Protein AF-A0A1C2E4K7-F1 (afdb_monomer_lite)

Organism: NCBI:txid158627

Structure (mmCIF, N/CA/C/O backbone):
data_AF-A0A1C2E4K7-F1
#
_entry.id   AF-A0A1C2E4K7-F1
#
loop_
_atom_site.group_PDB
_atom_site.id
_atom_site.type_symbol
_atom_site.label_atom_id
_atom_site.label_alt_id
_atom_site.label_comp_id
_atom_site.label_asym_id
_atom_site.label_entity_id
_atom_site.label_seq_id
_atom_site.pdbx_PDB_ins_code
_atom_site.Cartn_x
_atom_site.Cartn_y
_atom_site.Cartn_z
_atom_site.occupancy
_atom_site.B_iso_or_equiv
_atom_site.auth_seq_id
_atom_site.auth_comp_id
_atom_site.auth_asym_id
_atom_site.auth_atom_id
_atom_site.pdbx_PDB_model_num
ATOM 1 N N . MET A 1 1 ? -22.243 -11.145 11.696 1.00 37.59 1 MET A N 1
ATOM 2 C CA . MET A 1 1 ? -21.732 -10.436 10.505 1.00 37.59 1 MET A CA 1
ATOM 3 C C . MET A 1 1 ? -21.270 -11.475 9.506 1.00 37.59 1 MET A C 1
ATOM 5 O O . MET A 1 1 ? -20.383 -12.255 9.826 1.00 37.59 1 MET A O 1
ATOM 9 N N . THR A 1 2 ? -21.900 -11.537 8.340 1.00 35.12 2 THR A N 1
ATOM 10 C CA . THR A 1 2 ? -21.405 -12.309 7.198 1.00 35.12 2 THR A CA 1
ATOM 11 C C . THR A 1 2 ? -20.160 -11.605 6.670 1.00 35.12 2 THR A C 1
ATOM 13 O O . THR A 1 2 ? -20.270 -10.536 6.077 1.00 35.12 2 THR A O 1
ATOM 16 N N . LYS A 1 3 ? -18.973 -12.157 6.956 1.00 56.09 3 LYS A N 1
ATOM 17 C CA . LYS A 1 3 ? -17.719 -11.737 6.321 1.00 56.09 3 LYS A CA 1
ATOM 18 C C . LYS A 1 3 ? -17.825 -12.114 4.847 1.00 56.09 3 LYS A C 1
ATOM 20 O O . LYS A 1 3 ? -17.599 -13.270 4.499 1.00 56.09 3 LYS A O 1
ATOM 25 N N . LEU A 1 4 ? -18.270 -11.179 4.014 1.00 61.19 4 LEU A N 1
ATOM 26 C CA . LEU A 1 4 ? -18.168 -11.361 2.574 1.00 61.19 4 LEU A CA 1
ATOM 27 C C . LEU A 1 4 ? -16.675 -11.482 2.233 1.00 61.19 4 LEU A C 1
ATOM 29 O O . LEU A 1 4 ? -15.874 -10.731 2.798 1.00 61.19 4 LEU A O 1
ATOM 33 N N . PRO A 1 5 ? -16.283 -12.455 1.398 1.00 72.62 5 PRO A N 1
ATOM 34 C CA . PRO A 1 5 ? -14.905 -12.553 0.949 1.00 72.62 5 PRO A CA 1
ATOM 35 C C . PRO A 1 5 ? -14.548 -11.280 0.179 1.00 72.62 5 PRO A C 1
ATOM 37 O O . PRO A 1 5 ? -15.317 -10.838 -0.672 1.00 72.62 5 PRO A O 1
ATOM 40 N N . MET A 1 6 ? -13.400 -10.690 0.506 1.00 73.81 6 MET A N 1
ATOM 41 C CA . MET A 1 6 ? -12.860 -9.544 -0.222 1.00 73.81 6 MET A CA 1
ATOM 42 C C . MET A 1 6 ? -12.575 -9.968 -1.664 1.00 73.81 6 MET A C 1
ATOM 44 O O . MET A 1 6 ? -11.932 -10.998 -1.884 1.00 73.81 6 MET A O 1
ATOM 48 N N . THR A 1 7 ? -13.080 -9.208 -2.632 1.00 83.00 7 THR A N 1
ATOM 49 C CA . THR A 1 7 ? -12.826 -9.477 -4.050 1.00 83.00 7 THR A CA 1
ATOM 50 C C . THR A 1 7 ? -11.453 -8.943 -4.472 1.00 83.00 7 THR A C 1
ATOM 52 O O . THR A 1 7 ? -10.831 -8.158 -3.754 1.00 83.00 7 THR A O 1
ATOM 55 N N . GLU A 1 8 ? -10.963 -9.362 -5.643 1.00 81.75 8 GLU A N 1
ATOM 56 C CA . GLU A 1 8 ? -9.742 -8.798 -6.248 1.00 81.75 8 GLU A CA 1
ATOM 57 C C . GLU A 1 8 ? -9.870 -7.277 -6.428 1.00 81.75 8 GLU A C 1
ATOM 59 O O . GLU A 1 8 ? -8.958 -6.537 -6.075 1.00 81.75 8 GLU A O 1
ATOM 64 N N . GLU A 1 9 ? -11.030 -6.801 -6.889 1.00 83.12 9 GLU A N 1
ATOM 65 C CA . GLU A 1 9 ? -11.285 -5.374 -7.110 1.00 83.12 9 GLU A CA 1
ATOM 66 C C . GLU A 1 9 ? -11.268 -4.568 -5.806 1.00 83.12 9 GLU A C 1
ATOM 68 O O . GLU A 1 9 ? -10.698 -3.476 -5.761 1.00 83.12 9 GLU A O 1
ATOM 73 N N . ASP A 1 10 ? -11.821 -5.127 -4.724 1.00 82.38 10 ASP A N 1
ATOM 74 C CA . ASP A 1 10 ? -11.757 -4.494 -3.404 1.00 82.38 10 ASP A CA 1
ATOM 75 C C . ASP A 1 10 ? -10.297 -4.316 -2.967 1.00 82.38 10 ASP A C 1
ATOM 77 O O . ASP A 1 10 ? -9.908 -3.234 -2.531 1.00 82.38 10 ASP A O 1
ATOM 81 N N . LEU A 1 11 ? -9.463 -5.347 -3.138 1.00 84.50 11 LEU A N 1
ATOM 82 C CA . LEU A 1 11 ? -8.045 -5.297 -2.779 1.00 84.50 11 LEU A CA 1
ATOM 83 C C . LEU A 1 11 ? -7.265 -4.279 -3.625 1.00 84.50 11 LEU A C 1
ATOM 85 O O . LEU A 1 11 ? -6.475 -3.504 -3.084 1.00 84.50 11 LEU A O 1
ATOM 89 N N . LEU A 1 12 ? -7.503 -4.241 -4.939 1.00 86.69 12 LEU A N 1
ATOM 90 C CA . LEU A 1 12 ? -6.852 -3.279 -5.831 1.00 86.69 12 LEU A CA 1
ATOM 91 C C . LEU A 1 12 ? -7.250 -1.834 -5.496 1.00 86.69 12 LEU A C 1
ATOM 93 O O . LEU A 1 12 ? -6.393 -0.948 -5.511 1.00 86.69 12 LEU A O 1
ATOM 97 N N . SER A 1 13 ? -8.513 -1.596 -5.123 1.00 86.12 13 SER A N 1
ATOM 98 C CA . SER A 1 13 ? -8.972 -0.282 -4.656 1.00 86.12 13 SER A CA 1
ATOM 99 C C . SER A 1 13 ? -8.305 0.137 -3.338 1.00 86.12 13 SER A C 1
ATOM 101 O O . SER A 1 13 ? -7.960 1.305 -3.166 1.00 86.12 13 SER A O 1
ATOM 103 N N . GLN A 1 14 ? -8.055 -0.801 -2.419 1.00 84.75 14 GLN A N 1
ATOM 104 C CA . GLN A 1 14 ? -7.312 -0.508 -1.186 1.00 84.75 14 GLN A CA 1
ATOM 105 C C . GLN A 1 14 ? -5.844 -0.153 -1.462 1.00 84.75 14 GLN A C 1
ATOM 107 O O . GLN A 1 14 ? -5.292 0.743 -0.820 1.00 84.75 14 GLN A O 1
ATOM 112 N N . CYS A 1 15 ? -5.207 -0.805 -2.438 1.00 85.25 15 CYS A N 1
ATOM 113 C CA . CYS A 1 15 ? -3.832 -0.473 -2.814 1.00 85.25 15 CYS A CA 1
ATOM 114 C C . CYS A 1 15 ? -3.739 0.903 -3.487 1.00 85.25 15 CYS A C 1
ATOM 116 O O . CYS A 1 15 ? -2.791 1.639 -3.226 1.00 85.25 15 CYS A O 1
ATOM 118 N N . GLU A 1 16 ? -4.738 1.295 -4.284 1.00 84.75 16 GLU A N 1
ATOM 119 C CA . GLU A 1 16 ? -4.834 2.651 -4.847 1.00 84.75 16 GLU A CA 1
ATOM 120 C C . GLU A 1 16 ? -4.877 3.727 -3.749 1.00 84.75 16 GLU A C 1
ATOM 122 O O . GLU A 1 16 ? -4.260 4.780 -3.878 1.00 84.75 16 GLU A O 1
ATOM 127 N N . GLN A 1 17 ? -5.554 3.438 -2.635 1.00 82.88 17 GLN A N 1
ATOM 128 C CA . GLN A 1 17 ? -5.633 4.324 -1.467 1.00 82.88 17 GLN A CA 1
ATOM 129 C C . GLN A 1 17 ? -4.348 4.324 -0.616 1.00 82.88 17 GLN A C 1
ATOM 131 O O . GLN A 1 17 ? -4.280 5.000 0.409 1.00 82.88 17 GLN A O 1
ATOM 136 N N . GLY A 1 18 ? -3.316 3.581 -1.029 1.00 80.00 18 GLY A N 1
ATOM 137 C CA . GLY A 1 18 ? -2.031 3.498 -0.338 1.00 80.00 18 GLY A CA 1
ATOM 138 C C . GLY A 1 18 ? -2.021 2.550 0.862 1.00 80.00 18 GLY A C 1
ATOM 139 O O . GLY A 1 18 ? -1.058 2.554 1.627 1.00 80.00 18 GLY A O 1
ATOM 140 N N . HIS A 1 19 ? -3.059 1.727 1.044 1.00 79.94 19 HIS A N 1
ATOM 141 C CA . HIS A 1 19 ? -3.131 0.774 2.158 1.00 79.94 19 HIS A CA 1
ATOM 142 C C . HIS A 1 19 ? -2.389 -0.541 1.894 1.00 79.94 19 HIS A C 1
ATOM 144 O O . HIS A 1 19 ? -2.131 -1.300 2.826 1.00 79.94 19 HIS A O 1
ATOM 150 N N . CYS A 1 20 ? -2.022 -0.815 0.645 1.00 84.56 20 CYS A N 1
ATOM 151 C CA . CYS A 1 20 ? -1.190 -1.953 0.279 1.00 84.56 20 CYS A CA 1
ATOM 152 C C . CYS A 1 20 ? -0.332 -1.648 -0.947 1.00 84.56 20 CYS A C 1
ATOM 154 O O . CYS A 1 20 ? -0.589 -0.705 -1.691 1.00 84.56 20 CYS A O 1
ATOM 156 N N . THR A 1 21 ? 0.707 -2.460 -1.149 1.00 88.25 21 THR A N 1
ATOM 157 C CA . THR A 1 21 ? 1.541 -2.419 -2.351 1.00 88.25 21 THR A CA 1
ATOM 158 C C . THR A 1 21 ? 1.375 -3.711 -3.142 1.00 88.25 21 THR A C 1
ATOM 160 O O . THR A 1 21 ? 1.510 -4.805 -2.589 1.00 88.25 21 THR A O 1
ATOM 163 N N . ALA A 1 22 ? 1.128 -3.581 -4.446 1.00 91.25 22 ALA A N 1
ATOM 164 C CA . ALA A 1 22 ? 1.104 -4.710 -5.365 1.00 91.25 22 ALA A CA 1
ATOM 165 C C . ALA A 1 22 ? 2.494 -4.974 -5.956 1.00 91.25 22 ALA A C 1
ATOM 167 O O . ALA A 1 22 ? 3.266 -4.057 -6.256 1.00 91.25 22 ALA A O 1
ATOM 168 N N . TYR A 1 23 ? 2.785 -6.250 -6.150 1.00 91.62 23 TYR A N 1
ATOM 169 C CA . TYR A 1 23 ? 3.994 -6.749 -6.778 1.00 91.62 23 TYR A CA 1
ATOM 170 C C . TYR A 1 23 ? 3.618 -7.670 -7.931 1.00 91.62 23 TYR A C 1
ATOM 172 O O . TYR A 1 23 ? 2.561 -8.295 -7.911 1.00 91.62 23 TYR A O 1
ATOM 180 N N . SER A 1 24 ? 4.490 -7.783 -8.922 1.00 90.38 24 SER A N 1
ATOM 181 C CA . SER A 1 24 ? 4.332 -8.747 -10.006 1.00 90.38 24 SER A CA 1
ATOM 182 C C . SER A 1 24 ? 5.654 -9.441 -10.288 1.00 90.38 24 SER A C 1
ATOM 184 O O . SER A 1 24 ? 6.726 -8.833 -10.199 1.00 90.38 24 SER A O 1
ATOM 186 N N . ARG A 1 25 ? 5.578 -10.733 -10.608 1.00 88.25 25 ARG A N 1
ATOM 187 C CA . ARG A 1 25 ? 6.693 -11.462 -11.204 1.00 88.25 25 ARG A CA 1
ATOM 188 C C . ARG A 1 25 ? 6.485 -11.463 -12.711 1.00 88.25 25 ARG A C 1
ATOM 190 O O . ARG A 1 25 ? 5.613 -12.159 -13.221 1.00 88.25 25 ARG A O 1
ATOM 197 N N . LEU A 1 26 ? 7.293 -10.668 -13.393 1.00 86.12 26 LEU A N 1
ATOM 198 C CA . LEU A 1 26 ? 7.296 -10.581 -14.845 1.00 86.12 26 LEU A CA 1
ATOM 199 C C . LEU A 1 26 ? 8.287 -11.600 -15.423 1.00 86.12 26 LEU A C 1
ATOM 201 O O . LEU A 1 26 ? 9.225 -12.005 -14.736 1.00 86.12 26 LEU A O 1
ATOM 205 N N . ILE A 1 27 ? 8.036 -12.047 -16.655 1.00 83.50 27 ILE A N 1
ATOM 206 C CA . ILE A 1 27 ? 8.883 -12.999 -17.383 1.00 83.50 27 ILE A CA 1
ATOM 207 C C . ILE A 1 27 ? 9.060 -12.483 -18.817 1.00 83.50 27 ILE A C 1
ATOM 209 O O . ILE A 1 27 ? 8.075 -12.321 -19.533 1.00 83.50 27 ILE A O 1
ATOM 213 N N . GLY A 1 28 ? 10.302 -12.255 -19.233 1.00 84.56 28 GLY A N 1
ATOM 214 C CA . GLY A 1 28 ? 10.702 -11.690 -20.522 1.00 84.56 28 GLY A CA 1
ATOM 215 C C . GLY A 1 28 ? 10.234 -10.253 -20.790 1.00 84.56 28 GLY A C 1
ATOM 216 O O . GLY A 1 28 ? 10.082 -9.884 -21.952 1.00 84.56 28 GLY A O 1
ATOM 217 N N . ALA A 1 29 ? 9.940 -9.461 -19.761 1.00 90.25 29 ALA A N 1
ATOM 218 C CA . ALA A 1 29 ? 9.487 -8.077 -19.870 1.00 90.25 29 ALA A CA 1
ATOM 219 C C . ALA A 1 29 ? 10.645 -7.066 -20.006 1.00 90.25 29 ALA A C 1
ATOM 221 O O . ALA A 1 29 ? 11.270 -6.648 -19.033 1.00 90.25 29 ALA A O 1
ATOM 222 N N . GLN A 1 30 ? 10.838 -6.557 -21.218 1.00 93.31 30 GLN A N 1
ATOM 223 C CA . GLN A 1 30 ? 11.758 -5.453 -21.478 1.00 93.31 30 GLN A CA 1
ATOM 224 C C . GLN A 1 30 ? 11.088 -4.087 -21.279 1.00 93.31 30 GLN A C 1
ATOM 226 O O . GLN A 1 30 ? 9.879 -3.918 -21.482 1.00 93.31 30 GLN A O 1
ATOM 231 N N . GLY A 1 31 ? 11.887 -3.085 -20.925 1.00 93.69 31 GLY A N 1
ATOM 232 C CA . GLY A 1 31 ? 11.419 -1.717 -20.800 1.00 93.69 31 GLY A CA 1
ATOM 233 C C . GLY A 1 31 ? 12.525 -0.670 -20.808 1.00 93.69 31 GLY A C 1
ATOM 234 O O . GLY A 1 31 ? 13.656 -0.926 -21.225 1.00 93.69 31 GLY A O 1
ATOM 235 N N . LEU A 1 32 ? 12.163 0.532 -20.361 1.00 94.56 32 LEU A N 1
ATOM 236 C CA . LEU A 1 32 ? 13.052 1.692 -20.286 1.00 94.56 32 LEU A CA 1
ATOM 237 C C . LEU A 1 32 ? 13.061 2.275 -18.874 1.00 94.56 32 LEU A C 1
ATOM 239 O O . LEU A 1 32 ? 12.002 2.407 -18.256 1.00 94.56 32 LEU A O 1
ATOM 243 N N . THR A 1 33 ? 14.230 2.651 -18.362 1.00 92.44 33 THR A N 1
ATOM 244 C CA . THR A 1 33 ? 14.336 3.325 -17.059 1.00 92.44 33 THR A CA 1
ATOM 245 C C . THR A 1 33 ? 13.744 4.736 -17.094 1.00 92.44 33 THR A C 1
ATOM 247 O O . THR A 1 33 ? 13.632 5.371 -18.142 1.00 92.44 33 THR A O 1
ATOM 250 N N . GLN A 1 34 ? 13.341 5.248 -15.930 1.00 87.94 34 GLN A N 1
ATOM 251 C CA . GLN A 1 34 ? 13.063 6.675 -15.785 1.00 87.94 34 GLN A CA 1
ATOM 252 C C . GLN A 1 34 ? 14.370 7.468 -15.783 1.00 87.94 34 GLN A C 1
ATOM 254 O O . GLN A 1 34 ? 15.335 7.079 -15.126 1.00 87.94 34 GLN A O 1
ATOM 259 N N . VAL A 1 35 ? 14.373 8.606 -16.476 1.00 84.44 35 VAL A N 1
ATOM 260 C CA . VAL A 1 35 ? 15.482 9.565 -16.423 1.00 84.44 35 VAL A CA 1
ATOM 261 C C . VAL A 1 35 ? 15.592 10.158 -15.018 1.00 84.44 35 VAL A C 1
ATOM 263 O O . VAL A 1 35 ? 14.581 10.529 -14.419 1.00 84.44 35 VAL A O 1
ATOM 266 N N . SER A 1 36 ? 16.813 10.260 -14.485 1.00 70.56 36 SER A N 1
ATOM 267 C CA . SER A 1 36 ? 17.033 10.776 -13.126 1.00 70.56 36 SER A CA 1
ATOM 268 C C . SER A 1 36 ? 16.846 12.300 -13.027 1.00 70.56 36 SER A C 1
ATOM 270 O O . SER A 1 36 ? 16.678 12.844 -11.935 1.00 70.56 36 SER A O 1
ATOM 272 N N . GLY A 1 37 ? 16.794 12.979 -14.180 1.00 67.38 37 GLY A N 1
ATOM 273 C CA . GLY A 1 37 ? 16.616 14.426 -14.301 1.00 67.38 37 GLY A CA 1
ATOM 274 C C . GLY A 1 37 ? 17.926 15.199 -14.469 1.00 67.38 37 GLY A C 1
ATOM 275 O O . GLY A 1 37 ? 17.884 16.427 -14.569 1.00 67.38 37 GLY A O 1
ATOM 276 N N . GLU A 1 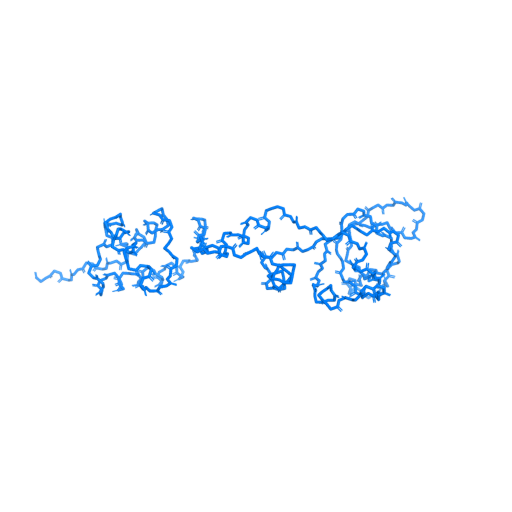38 ? 19.073 14.518 -14.524 1.00 74.94 38 GLU A N 1
ATOM 277 C CA . GLU A 1 38 ? 20.359 15.152 -14.809 1.00 74.94 38 GLU A CA 1
ATOM 278 C C . GLU A 1 38 ? 20.504 15.506 -16.306 1.00 74.94 38 GLU A C 1
ATOM 280 O O . GLU A 1 38 ? 20.013 14.781 -17.179 1.00 74.94 38 GLU A O 1
ATOM 285 N N . PRO A 1 39 ? 21.146 16.642 -16.650 1.00 66.69 39 PRO A N 1
ATOM 286 C CA . PRO A 1 39 ? 21.358 17.019 -18.044 1.00 66.69 39 PRO A CA 1
ATOM 287 C C . PRO A 1 39 ? 22.230 15.986 -18.771 1.00 66.69 39 PRO A C 1
ATOM 289 O O . PRO A 1 39 ? 23.419 15.871 -18.482 1.00 66.69 39 PRO A O 1
ATOM 292 N N . GLY A 1 40 ? 21.650 15.291 -19.752 1.00 71.31 40 GLY A N 1
ATOM 293 C CA . GLY A 1 40 ? 22.333 14.256 -20.538 1.00 71.31 40 GLY A CA 1
ATOM 294 C C . GLY A 1 40 ? 21.927 12.822 -20.197 1.00 71.31 40 GLY A C 1
ATOM 295 O O . GLY A 1 40 ? 22.395 11.909 -20.871 1.00 71.31 40 GLY A O 1
ATOM 296 N N . ASP A 1 41 ? 21.045 12.623 -19.216 1.00 80.12 41 ASP A N 1
ATOM 297 C CA . ASP A 1 41 ? 20.490 11.304 -18.924 1.00 80.12 41 ASP A CA 1
ATOM 298 C C . ASP A 1 41 ? 19.479 10.873 -19.986 1.00 80.12 41 ASP A C 1
ATOM 300 O O . ASP A 1 41 ? 18.479 11.553 -20.241 1.00 80.12 41 ASP A O 1
ATOM 304 N N . GLU A 1 42 ? 19.709 9.693 -20.552 1.00 84.81 42 GLU A N 1
ATOM 305 C CA . GLU A 1 42 ? 18.778 9.012 -21.443 1.00 84.81 42 GLU A CA 1
ATOM 306 C C . GLU A 1 42 ? 18.205 7.761 -20.755 1.00 84.81 42 GLU A C 1
ATOM 308 O O . GLU A 1 42 ? 18.881 7.147 -19.925 1.00 84.81 42 GLU A O 1
ATOM 313 N N . PRO A 1 43 ? 16.957 7.367 -21.068 1.00 88.81 43 PRO A N 1
ATOM 314 C CA . PRO A 1 43 ? 16.405 6.099 -20.604 1.00 88.81 43 PRO A CA 1
ATOM 315 C C . PRO A 1 43 ? 17.292 4.915 -21.021 1.00 88.81 43 PRO A C 1
ATOM 317 O O . PRO A 1 43 ? 17.554 4.714 -22.206 1.00 88.81 43 PRO A O 1
ATOM 320 N N . GLU A 1 44 ? 17.713 4.098 -20.056 1.00 90.06 44 GLU A N 1
ATOM 321 C CA . GLU A 1 44 ? 18.454 2.854 -20.296 1.00 90.06 44 GLU A CA 1
ATOM 322 C C . GLU A 1 44 ? 17.461 1.741 -20.671 1.00 90.06 44 GLU A C 1
ATOM 324 O O . GLU A 1 44 ? 16.405 1.617 -20.039 1.00 90.06 44 GLU A O 1
ATOM 329 N N . SER A 1 45 ? 17.793 0.903 -21.661 1.00 92.25 45 SER A N 1
ATOM 330 C CA . SER A 1 45 ? 17.022 -0.319 -21.915 1.00 92.25 45 SER A CA 1
ATOM 331 C C . SER A 1 45 ? 17.390 -1.393 -20.903 1.00 92.25 45 SER A C 1
ATOM 333 O O . SER A 1 45 ? 18.566 -1.627 -20.614 1.00 92.25 45 SER A O 1
ATOM 335 N N . VAL A 1 46 ? 16.362 -2.001 -20.319 1.00 93.12 46 VAL A N 1
ATOM 336 C CA . VAL A 1 46 ? 16.509 -2.937 -19.209 1.00 93.12 46 VAL A CA 1
ATOM 337 C C . VAL A 1 46 ? 15.553 -4.111 -19.346 1.00 93.12 46 VAL A C 1
ATOM 339 O O . VAL A 1 46 ? 14.466 -3.988 -19.917 1.00 93.12 46 VAL A O 1
ATOM 342 N N . TRP A 1 47 ? 15.962 -5.234 -18.772 1.00 93.31 47 TRP A N 1
ATOM 343 C CA . TRP A 1 47 ? 15.193 -6.466 -18.664 1.00 93.31 47 TRP A CA 1
ATOM 344 C C . TRP A 1 47 ? 14.806 -6.707 -17.214 1.00 93.31 47 TRP A C 1
ATOM 346 O O . TRP A 1 47 ? 15.576 -6.418 -16.296 1.00 93.31 47 TRP A O 1
ATOM 356 N N . GLU A 1 48 ? 13.614 -7.237 -16.981 1.00 91.62 48 GLU A N 1
ATOM 357 C CA . GLU A 1 48 ? 13.155 -7.523 -15.634 1.00 91.62 48 GLU A CA 1
ATOM 358 C C . GLU A 1 48 ? 14.039 -8.563 -14.936 1.00 91.62 48 GLU A C 1
ATOM 360 O O . GLU A 1 48 ? 14.474 -9.552 -15.526 1.00 91.62 48 GLU A O 1
ATOM 365 N N . ALA A 1 49 ? 14.244 -8.381 -13.634 1.00 90.31 49 ALA A N 1
ATOM 366 C CA . ALA A 1 49 ? 14.843 -9.395 -12.783 1.00 90.31 49 ALA A CA 1
ATOM 367 C C . ALA A 1 49 ? 13.980 -9.598 -11.534 1.00 90.31 49 ALA A C 1
ATOM 369 O O . ALA A 1 49 ? 13.624 -8.660 -10.827 1.00 90.31 49 ALA A O 1
ATOM 370 N N . GLY A 1 50 ? 13.602 -10.841 -11.241 1.00 87.88 50 GLY A N 1
ATOM 371 C CA . GLY A 1 50 ? 12.882 -11.171 -10.010 1.00 87.88 50 GLY A CA 1
ATOM 372 C C . GLY A 1 50 ? 11.504 -10.503 -9.872 1.00 87.88 50 GLY A C 1
ATOM 373 O O . GLY A 1 50 ? 10.663 -10.566 -10.766 1.00 87.88 50 GLY A O 1
ATOM 374 N N . VAL A 1 51 ? 11.224 -9.950 -8.688 1.00 90.88 51 VAL A N 1
ATOM 375 C CA . VAL A 1 51 ? 9.905 -9.400 -8.328 1.00 90.88 51 VAL A CA 1
ATOM 376 C C . VAL A 1 51 ? 9.918 -7.881 -8.437 1.00 90.88 51 VAL A C 1
ATOM 378 O O . VAL A 1 51 ? 10.751 -7.217 -7.822 1.00 90.88 51 VAL A O 1
ATOM 381 N N . GLN A 1 52 ? 8.939 -7.337 -9.154 1.00 92.88 52 GLN A N 1
ATOM 382 C CA . GLN A 1 52 ? 8.791 -5.907 -9.396 1.00 92.88 52 GLN A CA 1
ATOM 383 C C . GLN A 1 52 ? 7.693 -5.320 -8.515 1.00 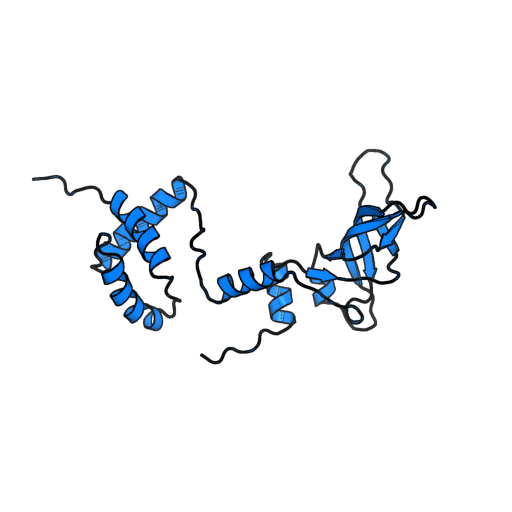92.88 52 GLN A C 1
ATOM 385 O O . GLN A 1 52 ? 6.603 -5.884 -8.406 1.00 92.88 52 GLN A O 1
ATOM 390 N N . LYS A 1 53 ? 7.958 -4.168 -7.898 1.00 93.56 53 LYS A N 1
ATOM 391 C CA . LYS A 1 53 ? 6.932 -3.351 -7.245 1.00 93.56 53 LYS A CA 1
ATOM 392 C C . LYS A 1 53 ? 6.172 -2.568 -8.309 1.00 93.56 53 LYS A C 1
ATOM 394 O O . LYS A 1 53 ? 6.794 -1.870 -9.103 1.00 93.56 53 LYS A O 1
ATOM 399 N N . ILE A 1 54 ? 4.847 -2.620 -8.275 1.00 93.44 54 ILE A N 1
ATOM 400 C CA . ILE A 1 54 ? 3.990 -1.791 -9.124 1.00 93.44 54 ILE A CA 1
ATOM 401 C C . ILE A 1 54 ? 3.807 -0.440 -8.427 1.00 93.44 54 ILE A C 1
ATOM 403 O O . ILE A 1 54 ? 3.351 -0.391 -7.284 1.00 93.44 54 ILE A O 1
ATOM 407 N N . LEU A 1 55 ? 4.213 0.651 -9.082 1.00 91.56 55 LEU A N 1
ATOM 408 C CA . LEU A 1 55 ? 4.112 1.998 -8.508 1.00 91.56 55 LEU A CA 1
ATOM 409 C C . LEU A 1 55 ? 2.731 2.629 -8.705 1.00 91.56 55 LEU A C 1
ATOM 411 O O . LEU A 1 55 ? 2.316 3.421 -7.865 1.00 91.56 55 LEU A O 1
ATOM 415 N N . ASP A 1 56 ? 2.025 2.260 -9.775 1.00 89.88 56 ASP A N 1
ATOM 416 C CA . ASP A 1 56 ? 0.656 2.697 -10.055 1.00 89.88 56 ASP A CA 1
ATOM 417 C C . ASP A 1 56 ? -0.228 1.492 -10.395 1.00 89.88 56 ASP A C 1
ATOM 419 O O . ASP A 1 56 ? 0.062 0.729 -11.318 1.00 89.88 56 ASP A O 1
ATOM 423 N N . ILE A 1 57 ? -1.305 1.318 -9.627 1.00 89.38 57 ILE A N 1
ATOM 424 C CA . ILE A 1 57 ? -2.229 0.189 -9.751 1.00 89.38 57 ILE A CA 1
ATOM 425 C C . ILE A 1 57 ? -3.349 0.444 -10.769 1.00 89.38 57 ILE A C 1
ATOM 427 O O . ILE A 1 57 ? -4.013 -0.506 -11.184 1.00 89.38 57 ILE A O 1
ATOM 431 N N . GLN A 1 58 ? -3.574 1.694 -11.197 1.00 88.50 58 GLN A N 1
ATOM 432 C CA . GLN A 1 58 ? -4.650 2.023 -12.141 1.00 88.50 58 GLN A CA 1
ATOM 433 C C . GLN A 1 58 ? -4.583 1.218 -13.445 1.00 88.50 58 GLN A C 1
ATOM 435 O O . GLN A 1 58 ? -5.604 0.635 -13.825 1.00 88.50 58 GLN A O 1
ATOM 440 N N . PRO A 1 59 ? -3.420 1.088 -14.114 1.00 89.31 59 PRO A N 1
ATOM 441 C CA . PRO A 1 59 ? -3.349 0.317 -15.350 1.00 89.31 59 PRO A CA 1
ATOM 442 C C . PRO A 1 59 ? -3.645 -1.171 -15.132 1.00 89.31 59 PRO A C 1
ATOM 444 O O . PRO A 1 59 ? -4.172 -1.820 -16.027 1.00 89.31 59 PRO A O 1
ATOM 447 N N . VAL A 1 60 ? -3.357 -1.707 -13.939 1.00 88.75 60 VAL A N 1
ATOM 448 C CA . VAL A 1 60 ? -3.657 -3.101 -13.573 1.00 88.75 60 VAL A CA 1
ATOM 449 C C . VAL A 1 60 ? -5.162 -3.321 -13.430 1.00 88.75 60 VAL A C 1
ATOM 451 O O . VAL A 1 60 ? -5.684 -4.309 -13.936 1.00 88.75 60 VAL A O 1
ATOM 454 N N . ARG A 1 61 ? -5.873 -2.388 -12.785 1.00 86.56 61 ARG A N 1
ATOM 455 C CA . ARG A 1 61 ? -7.338 -2.453 -12.623 1.00 86.56 61 ARG A CA 1
ATOM 456 C C . ARG A 1 61 ? -8.074 -2.394 -13.957 1.00 86.56 61 ARG A C 1
ATOM 458 O O . ARG A 1 61 ? -9.060 -3.095 -14.155 1.00 86.56 61 ARG A O 1
ATOM 465 N N . LEU A 1 62 ? -7.583 -1.560 -14.870 1.00 86.88 62 LEU A N 1
ATOM 466 C CA . LEU A 1 62 ? -8.174 -1.366 -16.194 1.00 86.88 62 LEU A CA 1
ATOM 467 C C . LEU A 1 62 ? -7.699 -2.402 -17.228 1.00 86.88 62 LEU A C 1
ATOM 469 O O . LEU A 1 62 ? -8.185 -2.388 -18.361 1.00 86.88 62 LEU A O 1
ATOM 473 N N . ALA A 1 63 ? -6.764 -3.287 -16.864 1.00 87.00 63 ALA A N 1
ATOM 474 C CA . ALA A 1 63 ? -6.195 -4.269 -17.776 1.00 87.00 63 ALA A CA 1
ATOM 475 C C . ALA A 1 63 ? -7.247 -5.280 -18.254 1.00 87.00 63 ALA A C 1
ATOM 477 O O . ALA A 1 63 ? -8.031 -5.831 -17.477 1.00 87.00 63 ALA A O 1
ATOM 478 N N . GLN A 1 64 ? -7.211 -5.569 -19.553 1.00 84.25 64 GLN A N 1
ATOM 479 C CA . GLN A 1 64 ? -8.016 -6.606 -20.190 1.00 84.25 64 GLN A CA 1
ATOM 480 C C . GLN A 1 64 ? -7.098 -7.739 -20.643 1.00 84.25 64 GLN A C 1
ATOM 482 O O . GLN A 1 64 ? -5.970 -7.494 -21.063 1.00 84.25 64 GLN A O 1
ATOM 487 N N . ALA A 1 65 ? -7.577 -8.981 -20.561 1.00 82.31 65 ALA A N 1
ATOM 488 C CA . ALA A 1 65 ? -6.799 -10.139 -20.989 1.00 82.31 65 ALA A CA 1
ATOM 489 C C . ALA A 1 65 ? -6.394 -10.011 -22.467 1.00 82.31 65 ALA A C 1
ATOM 491 O O . ALA A 1 65 ? -7.242 -9.730 -23.317 1.00 82.31 65 ALA A O 1
ATOM 492 N N . GLY A 1 66 ? -5.112 -10.224 -22.770 1.00 82.12 66 GLY A N 1
ATOM 493 C CA . GLY A 1 66 ? -4.571 -10.096 -24.123 1.00 82.12 66 GLY A CA 1
ATOM 494 C C . GLY A 1 66 ? -4.257 -8.660 -24.552 1.00 82.12 66 GLY A C 1
ATOM 495 O O . GLY A 1 66 ? -3.841 -8.460 -25.693 1.00 82.12 66 GLY A O 1
ATOM 496 N N . VAL A 1 67 ? -4.455 -7.661 -23.683 1.00 87.94 67 VAL A N 1
ATOM 497 C CA . VAL A 1 67 ? -4.166 -6.250 -23.975 1.00 87.94 67 VAL A CA 1
ATOM 498 C C . VAL A 1 67 ? -3.037 -5.768 -23.061 1.00 87.94 67 VAL A C 1
ATOM 500 O O . VAL A 1 67 ? -3.274 -5.537 -21.873 1.00 87.94 67 VAL A O 1
ATOM 503 N N . PRO A 1 68 ? -1.810 -5.587 -23.590 1.00 88.62 68 PRO A N 1
ATOM 504 C CA . PRO A 1 68 ? -0.703 -5.054 -22.809 1.00 88.62 68 PRO A CA 1
ATOM 505 C C . PRO A 1 68 ? -1.009 -3.652 -22.278 1.00 88.62 68 PRO A C 1
ATOM 507 O O . PRO A 1 68 ? -1.488 -2.786 -23.013 1.00 88.62 68 PRO A O 1
ATOM 510 N N . VAL A 1 69 ? -0.683 -3.415 -21.010 1.00 91.19 69 VAL A N 1
ATOM 511 C CA . VAL A 1 69 ? -0.784 -2.106 -20.358 1.00 91.19 69 VAL A CA 1
ATOM 512 C C . VAL A 1 69 ? 0.600 -1.604 -19.969 1.00 91.19 69 VAL A C 1
ATOM 514 O O . VAL A 1 69 ? 1.501 -2.385 -19.663 1.00 91.19 69 VAL A O 1
ATOM 517 N N . SER A 1 70 ? 0.770 -0.283 -19.979 1.00 92.25 70 SER A N 1
ATOM 518 C CA . SER A 1 70 ? 2.001 0.354 -19.516 1.00 92.25 70 SER A CA 1
ATOM 519 C C . SER A 1 70 ? 2.020 0.392 -17.994 1.00 92.25 70 SER A C 1
ATOM 521 O O . SER A 1 70 ? 1.183 1.057 -17.385 1.00 92.25 70 SER A O 1
ATOM 523 N N . LEU A 1 71 ? 2.990 -0.284 -17.383 1.00 93.12 71 LEU A N 1
ATOM 524 C CA . LEU A 1 71 ? 3.237 -0.219 -15.947 1.00 93.12 71 LEU A CA 1
ATOM 525 C C . LEU A 1 71 ? 4.457 0.635 -15.636 1.00 93.12 71 LEU A C 1
ATOM 527 O O . LEU A 1 71 ? 5.440 0.634 -16.374 1.00 93.12 71 LEU A O 1
ATOM 531 N N . THR A 1 72 ? 4.394 1.318 -14.495 1.00 94.69 72 THR A N 1
ATOM 532 C CA . THR A 1 72 ? 5.570 1.899 -13.846 1.00 94.69 72 THR A CA 1
ATOM 533 C C . THR A 1 72 ? 5.993 0.972 -12.718 1.00 94.69 72 THR A C 1
ATOM 535 O O . THR A 1 72 ? 5.212 0.692 -11.804 1.00 94.69 72 THR A O 1
ATOM 538 N N . LEU A 1 73 ? 7.223 0.486 -12.798 1.00 94.50 73 LEU A N 1
ATOM 539 C CA . LEU A 1 73 ? 7.761 -0.569 -11.959 1.00 94.50 73 LEU A CA 1
ATOM 540 C C . LEU A 1 73 ? 8.985 -0.071 -11.196 1.00 94.50 73 LEU A C 1
ATOM 542 O O . LEU A 1 73 ? 9.719 0.792 -11.672 1.00 94.50 73 LEU A O 1
ATOM 546 N N . ALA A 1 74 ? 9.215 -0.632 -10.014 1.00 94.88 74 ALA A N 1
ATOM 547 C CA . ALA A 1 74 ? 10.446 -0.444 -9.261 1.00 94.88 74 ALA A CA 1
ATOM 548 C C . ALA A 1 74 ? 10.965 -1.787 -8.755 1.00 94.88 74 ALA A C 1
ATOM 550 O O . ALA A 1 74 ? 10.251 -2.517 -8.062 1.00 94.88 74 ALA A O 1
ATOM 551 N N . GLY A 1 75 ? 12.213 -2.111 -9.061 1.00 93.56 75 GLY A N 1
ATOM 552 C CA . GLY A 1 75 ? 12.770 -3.403 -8.690 1.00 93.56 75 GLY A CA 1
ATOM 553 C C . GLY A 1 75 ? 14.100 -3.696 -9.367 1.00 93.56 75 GLY A C 1
ATOM 554 O O . GLY A 1 75 ? 14.675 -2.799 -9.993 1.00 93.56 75 GLY A O 1
ATOM 555 N N . PRO A 1 76 ? 14.605 -4.927 -9.196 1.00 93.12 76 PRO A N 1
ATOM 556 C CA . PRO A 1 76 ? 15.837 -5.356 -9.829 1.00 93.12 76 PRO A CA 1
ATOM 557 C C . PRO A 1 76 ? 15.632 -5.518 -11.337 1.00 93.12 76 PRO A C 1
ATOM 559 O O . PRO A 1 76 ? 14.593 -6.000 -11.788 1.00 93.12 76 PRO A O 1
ATOM 562 N N . VAL A 1 77 ? 16.620 -5.101 -12.115 1.00 93.50 77 VAL A N 1
ATOM 563 C CA . VAL A 1 77 ? 16.656 -5.226 -13.570 1.00 93.50 77 VAL A CA 1
ATOM 564 C C . VAL A 1 77 ? 18.072 -5.562 -14.020 1.00 93.50 77 VAL A C 1
ATOM 566 O O . VAL A 1 77 ? 19.040 -5.178 -13.360 1.00 93.50 77 VAL A O 1
ATOM 569 N N . PHE A 1 78 ? 18.188 -6.243 -15.152 1.00 92.31 78 PHE A N 1
ATOM 570 C CA . PHE A 1 78 ? 19.446 -6.369 -15.876 1.00 92.31 78 PHE A CA 1
ATOM 571 C C . PHE A 1 78 ? 19.534 -5.260 -16.913 1.00 92.31 78 PHE A C 1
ATOM 573 O O . PHE A 1 78 ? 18.561 -4.974 -17.615 1.00 92.31 78 PHE A O 1
ATOM 580 N N . ARG A 1 79 ? 20.700 -4.629 -17.011 1.00 88.56 79 ARG A N 1
ATOM 581 C CA . ARG A 1 79 ? 20.980 -3.705 -18.108 1.00 88.56 79 ARG A CA 1
ATOM 582 C C . ARG A 1 79 ? 21.130 -4.475 -19.411 1.00 88.56 79 ARG A C 1
ATOM 584 O O . ARG A 1 79 ? 21.614 -5.602 -19.413 1.00 88.56 79 ARG A O 1
ATOM 591 N N . ASP A 1 80 ? 20.741 -3.844 -20.512 1.00 83.69 80 ASP A N 1
ATOM 592 C CA . ASP A 1 80 ? 21.004 -4.337 -21.870 1.00 83.69 80 ASP A CA 1
ATOM 593 C C . ASP A 1 80 ? 22.449 -4.013 -22.311 1.00 83.69 80 ASP A C 1
ATOM 595 O O . ASP A 1 80 ? 22.719 -3.610 -23.440 1.00 83.69 80 ASP A O 1
ATOM 599 N N . ASP A 1 81 ? 23.388 -4.127 -21.372 1.00 77.94 81 ASP A N 1
ATOM 600 C CA . ASP A 1 81 ? 24.817 -4.202 -21.617 1.00 77.94 81 ASP A CA 1
ATOM 601 C C . ASP A 1 81 ? 25.264 -5.586 -21.123 1.00 77.94 81 ASP A C 1
ATOM 603 O O . ASP A 1 81 ? 24.751 -6.093 -20.129 1.00 77.94 81 ASP A O 1
ATOM 607 N N . ASP A 1 82 ? 26.181 -6.259 -21.819 1.00 70.44 82 ASP A N 1
ATOM 608 C CA . ASP A 1 82 ? 26.584 -7.652 -21.531 1.00 70.44 82 ASP A CA 1
ATOM 609 C C . ASP A 1 82 ? 27.228 -7.864 -20.129 1.00 70.44 82 ASP A C 1
ATOM 611 O O . ASP A 1 82 ? 27.873 -8.881 -19.869 1.00 70.44 82 ASP A O 1
ATOM 615 N N . SER A 1 83 ? 27.101 -6.897 -19.214 1.00 77.56 83 SER A N 1
ATOM 616 C CA . SER A 1 83 ? 27.567 -6.936 -17.832 1.00 77.56 83 SER A CA 1
ATOM 617 C C . SER A 1 83 ? 26.820 -7.958 -16.972 1.00 77.56 83 SER A C 1
ATOM 619 O O . SER A 1 83 ? 27.391 -8.448 -15.996 1.00 77.56 83 SER A O 1
ATOM 621 N N . PHE A 1 84 ? 25.559 -8.273 -17.313 1.00 74.00 84 PHE A N 1
ATOM 622 C CA . PHE A 1 84 ? 24.627 -9.027 -16.460 1.00 74.00 84 PHE A CA 1
ATOM 623 C C . PHE A 1 84 ? 24.538 -8.468 -15.025 1.00 74.00 84 PHE A C 1
ATOM 625 O O . PHE A 1 84 ? 24.223 -9.198 -14.081 1.00 74.00 84 PHE A O 1
ATOM 632 N N . GLU A 1 85 ? 24.832 -7.178 -14.837 1.00 83.38 85 GLU A N 1
ATOM 633 C CA . GLU A 1 85 ? 24.767 -6.530 -13.533 1.00 83.38 85 GLU A CA 1
ATOM 634 C C . GLU A 1 85 ? 23.301 -6.300 -13.145 1.00 83.38 85 GLU A C 1
ATOM 636 O O . GLU A 1 85 ? 22.546 -5.627 -13.851 1.00 83.38 85 GLU A O 1
ATOM 641 N N . GLU A 1 86 ? 22.892 -6.867 -12.008 1.00 88.25 86 GLU A N 1
ATOM 642 C CA . GLU A 1 86 ? 21.569 -6.623 -11.437 1.00 88.25 86 GLU A CA 1
ATOM 643 C C . GLU A 1 86 ? 21.579 -5.289 -10.684 1.00 88.25 86 GLU A C 1
ATOM 645 O O . GLU A 1 86 ? 22.262 -5.124 -9.670 1.00 88.25 86 GLU A O 1
ATOM 650 N N . VAL A 1 87 ? 20.784 -4.333 -11.160 1.00 90.06 87 VAL A N 1
ATOM 651 C CA . VAL A 1 87 ? 20.632 -3.016 -10.537 1.00 90.06 87 VAL A CA 1
ATOM 652 C C . VAL A 1 87 ? 19.174 -2.755 -10.194 1.00 90.06 87 VAL A C 1
ATOM 654 O O . VAL A 1 87 ? 18.265 -3.194 -10.885 1.00 90.06 87 VAL A O 1
ATOM 657 N N . THR A 1 88 ? 18.914 -2.002 -9.125 1.00 91.62 88 THR A N 1
ATOM 658 C CA . THR A 1 88 ? 17.545 -1.554 -8.826 1.00 91.62 88 THR A CA 1
ATOM 659 C C . THR A 1 88 ? 17.243 -0.255 -9.567 1.00 91.62 88 THR A C 1
ATOM 661 O O . THR A 1 88 ? 17.992 0.722 -9.447 1.00 91.62 88 THR A O 1
ATOM 664 N N . ARG A 1 89 ? 16.142 -0.224 -10.325 1.00 91.75 89 ARG A N 1
ATOM 665 C CA . ARG A 1 89 ? 15.700 0.946 -11.100 1.00 91.75 89 ARG A CA 1
ATOM 666 C C . ARG A 1 89 ? 14.197 1.160 -10.991 1.00 91.75 89 ARG A C 1
ATOM 668 O O . ARG A 1 89 ? 13.444 0.242 -10.669 1.00 91.75 89 ARG A O 1
ATOM 675 N N . VAL A 1 90 ? 13.781 2.389 -11.288 1.00 94.06 90 VAL A N 1
ATOM 676 C CA . VAL A 1 90 ? 12.402 2.692 -11.678 1.00 94.06 90 VAL A CA 1
ATOM 677 C C . VAL A 1 90 ? 12.343 2.658 -13.197 1.00 94.06 90 VAL A C 1
ATOM 679 O O . VAL A 1 90 ? 13.198 3.254 -13.854 1.00 94.06 90 VAL A O 1
ATOM 682 N N . TRP A 1 91 ? 11.378 1.935 -13.752 1.00 94.62 91 TRP A N 1
ATOM 683 C CA . TRP A 1 91 ? 11.317 1.662 -15.182 1.00 94.62 91 TRP A CA 1
ATOM 684 C C . TRP A 1 91 ? 9.882 1.442 -15.668 1.00 94.62 91 TRP A C 1
ATOM 686 O O . TRP A 1 91 ? 8.963 1.224 -14.877 1.00 94.62 91 TRP A O 1
ATOM 696 N N . HIS A 1 92 ? 9.688 1.546 -16.978 1.00 94.62 92 HIS A N 1
ATOM 697 C CA . HIS A 1 92 ? 8.405 1.408 -17.653 1.00 94.62 92 HIS A CA 1
ATOM 698 C C . HIS A 1 92 ? 8.408 0.201 -18.580 1.00 94.62 92 HIS A C 1
ATOM 700 O O . HIS A 1 92 ? 9.331 0.048 -19.378 1.00 94.62 92 HIS A O 1
ATOM 706 N N . ALA A 1 93 ? 7.352 -0.608 -18.510 1.00 93.50 93 ALA A N 1
ATOM 707 C CA . ALA A 1 93 ? 7.197 -1.814 -19.320 1.00 93.50 93 ALA A CA 1
ATOM 708 C C . ALA A 1 93 ? 5.774 -1.937 -19.869 1.00 93.50 93 ALA A C 1
ATOM 710 O O . ALA A 1 93 ? 4.811 -1.576 -19.188 1.00 93.50 93 ALA A O 1
ATOM 711 N N . LEU A 1 94 ? 5.641 -2.499 -21.071 1.00 91.94 94 LEU A N 1
ATOM 712 C CA . LEU A 1 94 ? 4.356 -2.938 -21.616 1.00 91.94 94 LEU A CA 1
ATOM 713 C C . LEU A 1 94 ? 4.158 -4.411 -21.281 1.00 91.94 94 LEU A C 1
ATOM 715 O O . LEU A 1 94 ? 4.914 -5.260 -21.747 1.00 91.94 94 LEU A O 1
ATOM 719 N N . VAL A 1 95 ? 3.145 -4.717 -20.476 1.00 88.69 95 VAL A N 1
ATOM 720 C CA . VAL A 1 95 ? 2.924 -6.075 -19.967 1.00 88.69 95 VAL A CA 1
ATOM 721 C C . VAL A 1 95 ? 1.451 -6.461 -20.012 1.00 88.69 95 VAL A C 1
ATOM 723 O O . VAL A 1 95 ? 0.573 -5.651 -19.718 1.00 88.69 95 VAL A O 1
ATOM 726 N N . ASP A 1 96 ? 1.167 -7.716 -20.359 1.00 86.88 96 ASP A N 1
ATOM 727 C CA . ASP A 1 96 ? -0.170 -8.294 -20.195 1.00 86.88 96 ASP A CA 1
ATOM 728 C C . ASP A 1 96 ? -0.331 -8.804 -18.758 1.00 86.88 96 ASP A C 1
ATOM 730 O O . ASP A 1 96 ? 0.021 -9.934 -18.415 1.00 86.88 96 ASP A O 1
ATOM 734 N N . VAL A 1 97 ? -0.852 -7.936 -17.895 1.00 79.94 97 VAL A N 1
ATOM 735 C CA . VAL A 1 97 ? -0.906 -8.177 -16.447 1.00 79.94 97 VAL A CA 1
ATOM 736 C C . VAL A 1 97 ? -1.912 -9.264 -16.074 1.00 79.94 97 VAL A C 1
ATOM 738 O O . VAL A 1 97 ? -1.712 -9.946 -15.075 1.00 79.94 97 VAL A O 1
ATOM 741 N N . LYS A 1 98 ? -2.966 -9.482 -16.875 1.00 73.31 98 LYS A N 1
ATOM 742 C CA . LYS A 1 98 ? -3.967 -10.532 -16.598 1.00 73.31 98 LYS A CA 1
ATOM 743 C C . LYS A 1 98 ? -3.434 -11.941 -16.874 1.00 73.31 98 LYS A C 1
ATOM 745 O O . LYS A 1 98 ? -4.041 -12.908 -16.423 1.00 73.31 98 LYS A O 1
ATOM 750 N N . SER A 1 99 ? -2.307 -12.052 -17.575 1.00 63.28 99 SER A N 1
ATOM 751 C CA . SER A 1 99 ? -1.568 -13.306 -17.748 1.00 63.28 99 SER A CA 1
ATOM 752 C C . SER A 1 99 ? -0.511 -13.563 -16.659 1.00 63.28 99 SER A C 1
ATOM 754 O O . SER A 1 99 ? 0.042 -14.659 -16.607 1.00 63.28 99 SER A O 1
ATOM 756 N N . GLY A 1 100 ? -0.232 -12.575 -15.798 1.00 66.00 100 GLY A N 1
ATOM 757 C CA . GLY A 1 100 ? 0.805 -12.639 -14.766 1.00 66.00 100 GLY A CA 1
ATOM 758 C C . GLY A 1 100 ? 0.270 -12.806 -13.340 1.00 66.00 100 GLY A C 1
ATOM 759 O O . GLY A 1 100 ? -0.886 -12.506 -13.042 1.00 66.00 100 GLY A O 1
ATOM 760 N N . ASP A 1 101 ? 1.147 -13.250 -12.437 1.00 76.19 101 ASP A N 1
ATOM 761 C CA . ASP A 1 101 ? 0.833 -13.416 -11.015 1.00 76.19 101 ASP A CA 1
ATOM 762 C C . ASP A 1 101 ? 1.006 -12.090 -10.253 1.00 76.19 101 ASP A C 1
ATOM 764 O O . ASP A 1 101 ? 2.129 -11.618 -10.034 1.00 76.19 101 ASP A O 1
ATOM 768 N N . LEU A 1 102 ? -0.107 -11.507 -9.797 1.00 86.69 102 LEU A N 1
ATOM 769 C CA . LEU A 1 102 ? -0.095 -10.424 -8.811 1.00 86.69 102 LEU A CA 1
ATOM 770 C C . LEU A 1 102 ? 0.171 -10.990 -7.414 1.00 86.69 102 LEU A C 1
ATOM 772 O O . LEU A 1 102 ? -0.499 -11.912 -6.949 1.00 86.69 102 LEU A O 1
ATOM 776 N N . ALA A 1 103 ? 1.130 -10.394 -6.719 1.00 87.06 103 ALA A N 1
ATOM 777 C CA . ALA A 1 103 ? 1.528 -10.770 -5.375 1.00 87.06 103 ALA A CA 1
ATOM 778 C C . ALA A 1 103 ? 1.430 -9.579 -4.417 1.00 87.06 103 ALA A C 1
ATOM 780 O O . ALA A 1 103 ? 1.663 -8.428 -4.783 1.00 87.06 10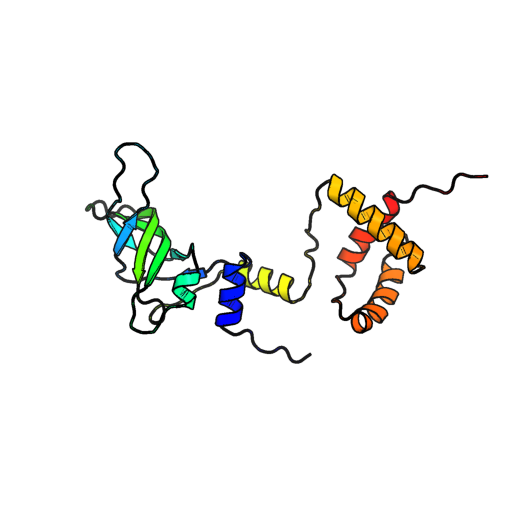3 ALA A O 1
ATOM 781 N N . PHE A 1 104 ? 1.143 -9.875 -3.152 1.00 86.44 104 PHE A N 1
ATOM 782 C CA . PHE A 1 104 ? 1.060 -8.888 -2.078 1.00 86.44 104 PHE A CA 1
ATOM 783 C C . PHE A 1 104 ? 1.914 -9.347 -0.904 1.00 86.44 104 PHE A C 1
ATOM 785 O O . PHE A 1 104 ? 2.016 -10.545 -0.622 1.00 86.44 104 PHE A O 1
ATOM 792 N N . ARG A 1 105 ? 2.534 -8.402 -0.194 1.00 82.62 105 ARG A N 1
ATOM 793 C CA . ARG A 1 105 ? 3.293 -8.742 1.012 1.00 82.62 105 ARG A CA 1
ATOM 794 C C . ARG A 1 105 ? 2.336 -9.174 2.125 1.00 82.62 105 ARG A C 1
ATOM 796 O O . ARG A 1 105 ? 1.370 -8.458 2.390 1.00 82.62 105 ARG A O 1
ATOM 803 N N . PRO A 1 106 ? 2.624 -10.273 2.847 1.00 80.06 106 PRO A N 1
ATOM 804 C CA . PRO A 1 106 ? 1.793 -10.702 3.970 1.00 80.06 106 PRO A CA 1
ATOM 805 C C . PRO A 1 106 ? 1.611 -9.623 5.047 1.00 80.06 106 PRO A C 1
ATOM 807 O O . PRO A 1 106 ? 0.533 -9.516 5.621 1.00 80.06 106 PRO A O 1
ATOM 810 N N . SER A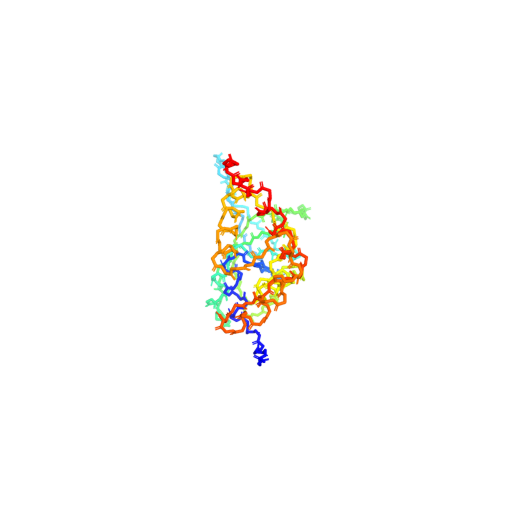 1 107 ? 2.639 -8.799 5.289 1.00 77.25 107 SER A N 1
ATOM 811 C CA . SER A 1 107 ? 2.584 -7.668 6.227 1.00 77.25 107 SER A CA 1
ATOM 812 C C . SER A 1 107 ? 1.549 -6.619 5.832 1.00 77.25 107 SER A C 1
ATOM 814 O O . SER A 1 107 ? 0.824 -6.125 6.688 1.00 77.25 107 SER A O 1
ATOM 816 N N . ASP A 1 108 ? 1.463 -6.302 4.542 1.00 76.44 108 ASP A N 1
ATOM 817 C CA . ASP A 1 108 ? 0.591 -5.245 4.027 1.00 76.44 108 ASP A CA 1
ATOM 818 C C . ASP A 1 108 ? -0.864 -5.716 4.064 1.00 76.44 108 ASP A C 1
ATOM 820 O O . ASP A 1 108 ? -1.756 -4.972 4.456 1.00 76.44 108 ASP A O 1
ATOM 824 N N . ILE A 1 109 ? -1.096 -6.993 3.748 1.00 79.75 109 ILE A N 1
ATOM 825 C CA . ILE A 1 109 ? -2.415 -7.619 3.878 1.00 79.75 109 ILE A CA 1
ATOM 826 C C . ILE A 1 109 ? -2.843 -7.715 5.347 1.00 79.75 109 ILE A C 1
ATOM 828 O O . ILE A 1 109 ? -4.010 -7.484 5.657 1.00 79.75 109 ILE A O 1
ATOM 832 N N . ALA A 1 110 ? -1.919 -8.019 6.264 1.00 75.62 110 ALA A N 1
ATOM 833 C CA . ALA A 1 110 ? -2.211 -8.029 7.695 1.00 75.62 110 ALA A CA 1
ATOM 834 C C . ALA A 1 110 ? -2.578 -6.625 8.208 1.00 75.62 110 ALA A C 1
ATOM 836 O O . ALA A 1 110 ? -3.599 -6.474 8.876 1.00 75.62 110 ALA A O 1
ATOM 837 N N . ALA A 1 111 ? -1.811 -5.597 7.834 1.00 72.75 111 ALA A N 1
ATOM 838 C CA . ALA A 1 111 ? -2.107 -4.208 8.184 1.00 72.75 111 ALA A CA 1
ATOM 839 C C . ALA A 1 111 ? -3.448 -3.739 7.593 1.00 72.75 111 ALA A C 1
ATOM 841 O O . ALA A 1 111 ? -4.259 -3.129 8.289 1.00 72.75 111 ALA A O 1
ATOM 842 N N . LEU A 1 112 ? -3.733 -4.087 6.334 1.00 74.56 112 LEU A N 1
ATOM 843 C CA . LEU A 1 112 ? -5.020 -3.808 5.703 1.00 74.56 112 LEU A CA 1
ATOM 844 C C . LEU A 1 112 ? -6.172 -4.494 6.449 1.00 74.56 112 LEU A C 1
ATOM 846 O O . LEU A 1 112 ? -7.215 -3.884 6.681 1.00 74.56 112 LEU A O 1
ATOM 850 N N . ALA A 1 113 ? -5.985 -5.745 6.875 1.00 72.81 113 ALA A N 1
ATOM 851 C CA . ALA A 1 113 ? -6.977 -6.452 7.672 1.00 72.81 113 ALA A CA 1
ATOM 852 C C . ALA A 1 113 ? -7.227 -5.759 9.021 1.00 72.81 113 ALA A C 1
ATOM 854 O O . ALA A 1 113 ? -8.373 -5.707 9.463 1.00 72.81 113 ALA A O 1
ATOM 855 N N . GLU A 1 114 ? -6.209 -5.202 9.677 1.00 68.94 114 GLU A N 1
ATOM 856 C CA . GLU A 1 114 ? -6.391 -4.419 10.907 1.00 68.94 114 GLU A CA 1
ATOM 857 C C . GLU A 1 114 ? -7.211 -3.146 10.657 1.00 68.94 114 GLU A C 1
ATOM 859 O O . GLU A 1 114 ? -8.175 -2.893 11.385 1.00 68.94 114 GLU A O 1
ATOM 864 N N . ILE A 1 115 ? -6.902 -2.411 9.582 1.00 68.12 115 ILE A N 1
ATOM 865 C CA . ILE A 1 115 ? -7.630 -1.200 9.170 1.00 68.12 115 ILE A CA 1
ATOM 866 C C . ILE A 1 115 ? -9.102 -1.521 8.878 1.00 68.12 115 ILE A C 1
ATOM 868 O O . ILE A 1 115 ? -9.994 -0.892 9.449 1.00 68.12 115 ILE A O 1
ATOM 872 N N . ILE A 1 116 ? -9.371 -2.530 8.041 1.00 68.50 116 ILE A N 1
ATOM 873 C CA . ILE A 1 116 ? -10.735 -2.935 7.658 1.00 68.50 116 ILE A CA 1
ATOM 874 C C . ILE A 1 116 ? -11.534 -3.411 8.876 1.00 68.50 116 ILE A C 1
ATOM 876 O O . ILE A 1 116 ? -12.726 -3.130 8.992 1.00 68.50 116 ILE A O 1
ATOM 880 N N . ASN A 1 117 ? -10.890 -4.112 9.812 1.00 66.62 117 ASN A N 1
ATOM 881 C CA . ASN A 1 117 ? -11.542 -4.563 11.040 1.00 66.62 117 ASN A CA 1
ATOM 882 C C . ASN A 1 117 ? -11.698 -3.443 12.090 1.00 66.62 117 ASN A C 1
ATOM 884 O O . ASN A 1 117 ? -12.214 -3.709 13.177 1.00 66.62 117 ASN A O 1
ATOM 888 N N . GLY A 1 118 ? -11.282 -2.204 11.793 1.00 56.38 118 GLY A N 1
ATOM 889 C CA . GLY A 1 118 ? -11.377 -1.065 12.709 1.00 56.38 118 GLY A CA 1
ATOM 890 C C . GLY A 1 118 ? -10.475 -1.197 13.938 1.00 56.38 118 GLY A C 1
ATOM 891 O O . GLY A 1 118 ? -10.733 -0.572 14.970 1.00 56.38 118 GLY A O 1
ATOM 892 N N . VAL A 1 119 ? -9.432 -2.028 13.861 1.00 55.78 119 VAL A N 1
ATOM 893 C CA . VAL A 1 119 ? -8.464 -2.196 14.942 1.00 55.78 119 VAL A CA 1
ATOM 894 C C . VAL A 1 119 ? -7.479 -1.040 14.848 1.00 55.78 119 VAL A C 1
ATOM 896 O O . VAL A 1 119 ? -6.564 -1.050 14.035 1.00 55.78 119 VAL A O 1
ATOM 899 N N . ILE A 1 120 ? -7.677 -0.016 15.681 1.00 55.72 120 ILE A N 1
ATOM 900 C CA . ILE A 1 120 ? -6.672 1.035 15.869 1.00 55.72 120 ILE A CA 1
ATOM 901 C C . ILE A 1 120 ? -5.415 0.358 16.441 1.00 55.72 120 ILE A C 1
ATOM 903 O O . ILE A 1 120 ? -5.509 -0.197 17.546 1.00 55.72 120 ILE A O 1
ATOM 907 N N . PRO A 1 121 ? -4.262 0.400 15.744 1.00 54.91 121 PRO A N 1
ATOM 908 C CA . PRO A 1 121 ? -3.036 -0.227 16.220 1.00 54.91 121 PRO A CA 1
ATOM 909 C C . PRO A 1 121 ? -2.664 0.319 17.599 1.00 54.91 121 PRO A C 1
ATOM 911 O O . PRO A 1 121 ? -2.711 1.531 17.827 1.00 54.91 121 PRO A O 1
ATOM 914 N N . GLU A 1 122 ? -2.246 -0.544 18.528 1.00 53.88 122 GLU A N 1
ATOM 915 C CA . GLU A 1 122 ? -1.801 -0.097 19.862 1.00 53.88 122 GLU A CA 1
ATOM 916 C C . GLU A 1 122 ? -0.617 0.893 19.769 1.00 53.88 122 GLU A C 1
ATOM 918 O O . GLU A 1 122 ? -0.437 1.772 20.623 1.00 53.88 122 GLU A O 1
ATOM 923 N N . THR A 1 123 ? 0.139 0.803 18.671 1.00 55.03 123 THR A N 1
ATOM 924 C CA . THR A 1 123 ? 1.284 1.643 18.306 1.00 55.03 123 THR A CA 1
ATOM 925 C C . THR A 1 123 ? 0.920 2.958 17.617 1.00 55.03 123 THR A C 1
ATOM 927 O O . THR A 1 123 ? 1.832 3.713 17.296 1.00 55.03 123 THR A O 1
ATOM 930 N N . TYR A 1 124 ? -0.365 3.286 17.418 1.00 58.66 124 TYR A N 1
ATOM 931 C CA . TYR A 1 124 ? -0.753 4.578 16.843 1.00 58.66 124 TYR A CA 1
ATOM 932 C C . TYR A 1 124 ? -0.227 5.719 17.728 1.00 58.66 124 TYR A C 1
ATOM 934 O O . TYR A 1 124 ? -0.646 5.860 18.889 1.00 58.66 124 TYR A O 1
ATOM 942 N N . ASP A 1 125 ? 0.743 6.477 17.209 1.00 63.94 125 ASP A N 1
ATOM 943 C CA . ASP A 1 125 ? 1.435 7.537 17.937 1.00 63.94 125 ASP A CA 1
ATOM 944 C C . ASP A 1 125 ? 1.038 8.905 17.384 1.00 63.94 125 ASP A C 1
ATOM 946 O O . ASP A 1 125 ? 1.388 9.291 16.273 1.00 63.94 125 ASP A O 1
ATOM 950 N N . LEU A 1 126 ? 0.262 9.629 18.184 1.00 69.00 126 LEU A N 1
ATOM 951 C CA . LEU A 1 126 ? -0.143 11.000 17.902 1.00 69.00 126 LEU A CA 1
ATOM 952 C C . LEU A 1 126 ? 1.032 11.953 18.160 1.00 69.00 126 LEU A C 1
ATOM 954 O O . LEU A 1 126 ? 1.765 11.796 19.146 1.00 69.00 126 LEU A O 1
ATOM 958 N N . ASN A 1 127 ? 1.181 12.998 17.346 1.00 76.25 127 ASN A N 1
ATOM 959 C CA . ASN A 1 127 ? 2.144 14.054 17.663 1.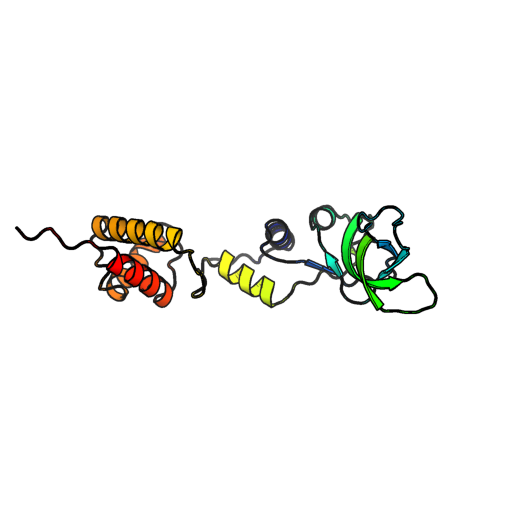00 76.25 127 ASN A CA 1
ATOM 960 C C . ASN A 1 127 ? 1.689 14.860 18.903 1.00 76.25 127 ASN A C 1
ATOM 962 O O . ASN A 1 127 ? 0.540 14.780 19.334 1.00 76.25 127 ASN A O 1
ATOM 966 N N . THR A 1 128 ? 2.574 15.650 19.520 1.00 73.31 128 THR A N 1
ATOM 967 C CA . THR A 1 128 ? 2.285 16.327 20.805 1.00 73.31 128 THR A CA 1
ATOM 968 C C . THR A 1 128 ? 1.064 17.259 20.757 1.00 73.31 128 THR A C 1
ATOM 970 O O . THR A 1 128 ? 0.321 17.344 21.735 1.00 73.31 128 THR A O 1
ATOM 973 N N . LYS A 1 129 ? 0.820 17.940 19.627 1.00 70.94 129 LYS A N 1
ATOM 974 C CA . LYS A 1 129 ? -0.341 18.836 19.460 1.00 70.94 129 LYS A CA 1
ATOM 975 C C . LYS A 1 129 ? -1.643 18.051 19.299 1.00 70.94 129 LYS A C 1
ATOM 977 O O . LYS A 1 129 ? -2.666 18.413 19.885 1.00 70.94 129 LYS A O 1
ATOM 982 N N . GLU A 1 130 ? -1.600 16.961 18.541 1.00 76.81 130 GLU A N 1
ATOM 983 C CA . GLU A 1 130 ? -2.732 16.051 18.379 1.00 76.81 130 GLU A CA 1
ATOM 984 C C . GLU A 1 130 ? -3.058 15.332 19.684 1.00 76.81 130 GLU A C 1
ATOM 986 O O . GLU A 1 130 ? -4.228 15.239 20.034 1.00 76.81 130 GLU A O 1
ATOM 991 N N . LYS A 1 131 ? -2.044 14.906 20.452 1.00 79.94 131 LYS A N 1
ATOM 992 C CA . LYS A 1 131 ? -2.222 14.314 21.786 1.00 79.94 131 LYS A CA 1
ATOM 993 C C . LYS A 1 131 ? -3.037 15.234 22.683 1.00 79.94 131 LYS A C 1
ATOM 995 O O . LYS A 1 131 ? -4.040 14.789 23.233 1.00 79.94 131 LYS A O 1
ATOM 1000 N N . ALA A 1 132 ? -2.658 16.509 22.792 1.00 77.31 132 ALA A N 1
ATOM 1001 C CA . ALA A 1 132 ? -3.386 17.478 23.613 1.00 77.31 132 ALA A CA 1
ATOM 1002 C C . ALA A 1 132 ? -4.839 17.665 23.141 1.00 77.31 132 ALA A C 1
ATOM 1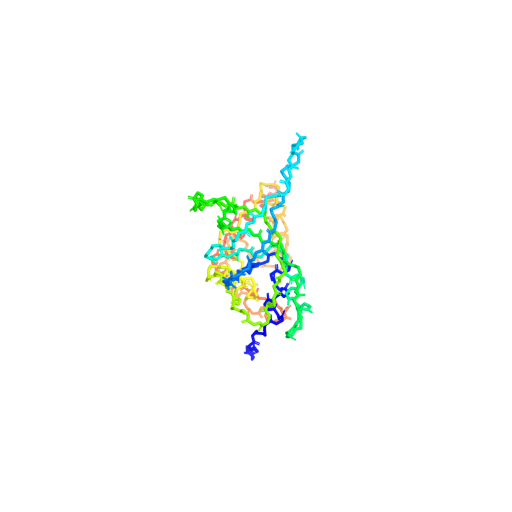004 O O . ALA A 1 132 ? -5.769 17.616 23.945 1.00 77.31 132 ALA A O 1
ATOM 1005 N N . SER A 1 133 ? -5.039 17.814 21.829 1.00 80.25 133 SER A N 1
ATOM 1006 C CA . SER A 1 133 ? -6.364 18.039 21.236 1.00 80.25 133 SER A CA 1
ATOM 1007 C C . SER A 1 133 ? -7.288 16.829 21.412 1.00 80.25 133 SER A C 1
ATOM 1009 O O . SER A 1 133 ? -8.417 16.967 21.876 1.00 80.25 133 SER A O 1
ATOM 1011 N N . VAL A 1 134 ? -6.796 15.627 21.104 1.00 85.19 134 VAL A N 1
ATOM 1012 C CA . VAL A 1 134 ? -7.541 14.367 21.242 1.00 85.19 134 VAL A CA 1
ATOM 1013 C C . VAL A 1 134 ? -7.860 14.080 22.708 1.00 85.19 134 VAL A C 1
ATOM 1015 O O . VAL A 1 134 ? -8.983 13.695 23.022 1.00 85.19 134 VAL A O 1
ATOM 1018 N N . SER A 1 135 ? -6.917 14.331 23.619 1.00 85.31 135 SER A N 1
ATOM 1019 C CA . SER A 1 135 ? -7.125 14.135 25.059 1.00 85.31 135 SER A CA 1
ATOM 1020 C C . SER A 1 135 ? -8.219 15.052 25.608 1.00 85.31 135 SER A C 1
ATOM 1022 O O . SER A 1 135 ? -9.082 14.590 26.353 1.00 85.31 135 SER A O 1
ATOM 1024 N N . ALA A 1 136 ? -8.239 16.322 25.189 1.00 83.38 136 ALA A N 1
ATOM 1025 C CA . ALA A 1 136 ? -9.292 17.266 25.558 1.00 83.38 136 ALA A CA 1
ATOM 1026 C C . ALA A 1 136 ? -10.666 16.845 25.009 1.00 83.38 136 ALA A C 1
ATOM 1028 O O . ALA A 1 136 ? -11.650 16.849 25.748 1.00 83.38 136 ALA A O 1
ATOM 1029 N N . ILE A 1 137 ? -10.734 16.418 23.742 1.00 85.88 137 ILE A N 1
ATOM 1030 C CA . ILE A 1 137 ? -11.975 15.918 23.128 1.00 85.88 137 ILE A CA 1
ATOM 1031 C C . ILE A 1 137 ? -12.508 14.707 23.902 1.00 85.88 137 ILE A C 1
ATOM 1033 O O . ILE A 1 137 ? -13.687 14.675 24.253 1.00 85.88 137 ILE A O 1
ATOM 1037 N N . ILE A 1 138 ? -11.650 13.732 24.217 1.00 88.31 138 ILE A N 1
ATOM 1038 C CA . ILE A 1 138 ? -12.045 12.540 24.979 1.00 88.31 138 ILE A CA 1
ATOM 1039 C C . ILE A 1 138 ? -12.533 12.926 26.374 1.00 88.31 138 ILE A C 1
ATOM 1041 O O . ILE A 1 138 ? -13.567 12.420 26.798 1.00 88.31 138 ILE A O 1
ATOM 1045 N N . ALA A 1 139 ? -11.839 13.825 27.078 1.00 85.56 139 ALA A N 1
ATOM 1046 C CA . ALA A 1 139 ? -12.247 14.263 28.412 1.00 85.56 139 ALA A CA 1
ATOM 1047 C C . ALA A 1 139 ? -13.639 14.921 28.400 1.00 85.56 139 ALA A C 1
ATOM 1049 O O . ALA A 1 139 ? -14.481 14.592 29.236 1.00 85.56 139 ALA A O 1
ATOM 1050 N N . VAL A 1 140 ? -13.911 15.791 27.420 1.00 84.62 140 VAL A N 1
ATOM 1051 C CA . VAL A 1 140 ? -15.220 16.446 27.256 1.00 84.62 140 VAL A CA 1
ATOM 1052 C C . VAL A 1 140 ? -16.309 15.428 26.926 1.00 84.62 140 VAL A C 1
ATOM 1054 O O . VAL A 1 140 ? -17.352 15.413 27.576 1.00 84.62 140 VAL A O 1
ATOM 1057 N N . LEU A 1 141 ? -16.075 14.547 25.951 1.00 86.94 141 LEU A N 1
ATOM 1058 C CA . LEU A 1 141 ? -17.054 13.528 25.565 1.00 86.94 141 LEU A CA 1
ATOM 1059 C C . LEU A 1 141 ? -17.324 12.537 26.702 1.00 86.94 141 LEU A C 1
ATOM 1061 O O . LEU A 1 141 ? -18.475 12.171 26.930 1.00 86.94 141 LEU A O 1
ATOM 1065 N N . ALA A 1 142 ? -16.290 12.141 27.446 1.00 87.12 142 ALA A N 1
ATOM 1066 C CA . ALA A 1 142 ? -16.431 11.289 28.619 1.00 87.12 142 ALA A CA 1
ATOM 1067 C C . ALA A 1 142 ? -17.273 11.976 29.699 1.00 87.12 142 ALA A C 1
ATOM 1069 O O . ALA A 1 142 ? -18.196 11.357 30.219 1.00 87.12 142 ALA A O 1
ATOM 1070 N N . HIS A 1 143 ? -17.029 13.261 29.977 1.00 85.56 143 HIS A N 1
ATOM 1071 C CA . HIS A 1 143 ? -17.839 14.031 30.919 1.00 85.56 143 HIS A CA 1
ATOM 1072 C C . HIS A 1 143 ? -19.314 14.097 30.491 1.00 85.56 143 HIS A C 1
ATOM 1074 O O . HIS A 1 143 ? -20.196 13.795 31.293 1.00 85.56 143 HIS A O 1
ATOM 1080 N N . LEU A 1 144 ? -19.584 14.407 29.218 1.00 84.00 144 LEU A N 1
ATOM 1081 C CA . LEU A 1 144 ? -20.946 14.449 28.668 1.00 84.00 144 LEU A CA 1
ATOM 1082 C C . LEU A 1 144 ? -21.650 13.086 28.724 1.00 84.00 144 LEU A C 1
ATOM 1084 O O . LEU A 1 144 ? -22.856 13.023 28.949 1.00 84.00 144 LEU A O 1
ATOM 1088 N N . ALA A 1 145 ? -20.901 11.999 28.545 1.00 84.88 145 ALA A N 1
ATOM 1089 C CA . ALA A 1 145 ? -21.407 10.633 28.628 1.00 84.88 145 ALA A CA 1
ATOM 1090 C C . ALA A 1 145 ? -21.464 10.081 30.068 1.00 84.88 145 ALA A C 1
ATOM 1092 O O . ALA A 1 145 ? -21.844 8.927 30.260 1.00 84.88 145 ALA A O 1
ATOM 1093 N N . GLY A 1 146 ? -21.060 10.859 31.081 1.00 86.19 146 GLY A N 1
ATOM 1094 C CA . GLY A 1 146 ? -20.973 10.396 32.471 1.00 86.19 146 GLY A CA 1
ATOM 1095 C C . GLY A 1 146 ? -19.906 9.315 32.705 1.00 86.19 146 GLY A C 1
ATOM 1096 O O . GLY A 1 146 ? -19.972 8.575 33.688 1.00 86.19 146 GLY A O 1
ATOM 1097 N N . LEU A 1 147 ? -18.925 9.195 31.809 1.00 88.00 147 LEU A N 1
ATOM 1098 C CA . LEU A 1 147 ? -17.816 8.253 31.910 1.00 88.00 147 LEU A CA 1
ATOM 1099 C C . LEU A 1 147 ? -16.676 8.845 32.740 1.00 88.00 147 LEU A C 1
ATOM 1101 O O . LEU A 1 147 ? -16.253 9.984 32.551 1.00 88.00 147 LEU A O 1
ATOM 1105 N N . ASN A 1 148 ? -16.120 8.032 33.636 1.00 86.06 148 ASN A N 1
ATOM 1106 C CA . ASN A 1 148 ? -14.953 8.414 34.420 1.00 86.06 148 ASN A CA 1
ATOM 1107 C C . ASN A 1 148 ? -13.671 8.004 33.685 1.00 86.06 148 ASN A C 1
ATOM 1109 O O . ASN A 1 148 ? -13.361 6.813 33.600 1.00 86.06 148 ASN A O 1
ATOM 1113 N N . VAL A 1 149 ? -12.902 8.988 33.207 1.00 86.75 149 VAL A N 1
ATOM 1114 C CA . VAL A 1 149 ? -11.639 8.721 32.500 1.00 86.75 149 VAL A CA 1
ATOM 1115 C C . VAL A 1 149 ? -10.582 8.035 33.375 1.00 86.75 149 VAL A C 1
ATOM 1117 O O . VAL A 1 149 ? -9.773 7.271 32.867 1.00 86.75 149 VAL A O 1
ATOM 1120 N N . GLY A 1 150 ? -10.640 8.204 34.701 1.00 87.56 150 GLY A N 1
ATOM 1121 C CA . GLY A 1 150 ? -9.789 7.498 35.665 1.00 87.56 150 GLY A CA 1
ATOM 1122 C C . GLY A 1 150 ? -10.191 6.038 35.913 1.00 87.56 150 GLY A C 1
ATOM 1123 O O . GLY A 1 150 ? -9.528 5.336 36.674 1.00 87.56 150 GLY A O 1
ATOM 1124 N N . LYS A 1 151 ? -11.280 5.556 35.295 1.00 89.19 151 LYS A N 1
ATOM 1125 C CA . LYS A 1 151 ? -11.739 4.157 35.365 1.00 89.19 151 LYS A CA 1
ATOM 1126 C C . LYS A 1 151 ? -11.940 3.572 33.958 1.00 89.19 151 LYS A C 1
ATOM 1128 O O . LYS A 1 151 ? -13.057 3.177 33.612 1.00 89.19 151 LYS A O 1
ATOM 1133 N N . PRO A 1 152 ? -10.869 3.452 33.152 1.00 87.81 152 PRO A N 1
ATOM 1134 C CA . PRO A 1 152 ? -10.958 3.079 31.738 1.00 87.81 152 PRO A CA 1
ATOM 1135 C C . PRO A 1 152 ? -11.635 1.729 31.485 1.00 87.81 152 PRO A C 1
ATOM 1137 O O . PRO A 1 152 ? -12.394 1.592 30.533 1.00 87.81 152 PRO A O 1
ATOM 1140 N N . TYR A 1 153 ? -11.429 0.735 32.353 1.00 87.25 153 TYR A N 1
ATOM 1141 C CA . TYR A 1 153 ? -12.074 -0.573 32.194 1.00 87.25 153 TYR A CA 1
ATOM 1142 C C . TYR A 1 153 ? -13.579 -0.542 32.472 1.00 87.25 153 TYR A C 1
ATOM 1144 O O . TYR A 1 153 ? -14.327 -1.244 31.806 1.00 87.25 153 TYR A O 1
ATOM 1152 N N . ALA A 1 154 ? -14.041 0.287 33.412 1.00 87.62 154 ALA A N 1
ATOM 1153 C CA . ALA A 1 154 ? -15.475 0.457 33.641 1.00 87.62 154 ALA A CA 1
ATOM 1154 C C . ALA A 1 154 ? -16.126 1.196 32.463 1.00 87.62 154 ALA A C 1
ATOM 1156 O O . ALA A 1 154 ? -17.206 0.822 32.015 1.00 87.62 154 ALA A O 1
ATOM 1157 N N . ALA A 1 155 ? -15.437 2.204 31.919 1.00 86.62 155 ALA A N 1
ATOM 1158 C CA . ALA A 1 155 ? -15.882 2.898 30.718 1.00 86.62 155 ALA A CA 1
ATOM 1159 C C . ALA A 1 155 ? -15.920 1.976 29.492 1.00 86.62 155 ALA A C 1
ATOM 1161 O O . ALA A 1 155 ? -16.854 2.068 28.704 1.00 86.62 155 ALA A O 1
ATOM 1162 N N . TYR A 1 156 ? -14.966 1.050 29.360 1.00 89.12 156 TYR A N 1
ATOM 1163 C CA . TYR A 1 156 ? -14.970 0.042 28.300 1.00 89.12 156 TYR A CA 1
ATOM 1164 C C . TYR A 1 156 ? -16.261 -0.781 28.286 1.00 89.12 156 TYR A C 1
ATOM 1166 O O . TYR A 1 156 ? -16.845 -0.971 27.224 1.00 89.12 156 TYR A O 1
ATOM 1174 N N . GLU A 1 157 ? -16.721 -1.254 29.447 1.00 88.44 157 GLU A N 1
ATOM 1175 C CA . GLU A 1 157 ? -17.952 -2.049 29.529 1.00 88.44 157 GLU A CA 1
ATOM 1176 C C . GLU A 1 157 ? -19.191 -1.224 29.138 1.00 88.44 157 GLU A C 1
ATOM 1178 O O . GLU A 1 157 ? -20.101 -1.733 28.493 1.00 88.44 157 GLU A O 1
ATOM 1183 N N . VAL A 1 158 ? -19.217 0.079 29.437 1.00 87.06 158 VAL A N 1
ATOM 1184 C CA . VAL A 1 158 ? -20.289 0.965 28.949 1.00 87.06 158 VAL A CA 1
ATOM 1185 C C . VAL A 1 158 ? -20.186 1.157 27.434 1.00 87.06 158 VAL A C 1
ATOM 1187 O O . VAL A 1 158 ? -21.175 1.011 26.715 1.00 87.06 158 VAL A O 1
ATOM 1190 N N . LEU A 1 159 ? -18.986 1.424 26.917 1.00 86.56 159 LEU A N 1
ATOM 1191 C CA . LEU A 1 159 ? -18.756 1.624 25.488 1.00 86.56 159 LEU A CA 1
ATOM 1192 C C . LEU A 1 159 ? -19.054 0.360 24.667 1.00 86.56 159 LEU A C 1
ATOM 1194 O O . LEU A 1 159 ? -19.555 0.479 23.554 1.00 86.56 159 LEU A O 1
ATOM 1198 N N . SER A 1 160 ? -18.820 -0.840 25.204 1.00 88.62 160 SER A N 1
ATOM 1199 C CA . SER A 1 160 ? -19.124 -2.105 24.520 1.00 88.62 160 SER A CA 1
ATOM 1200 C C . SER A 1 160 ? -20.616 -2.333 24.320 1.00 88.62 160 SER A C 1
ATOM 1202 O O . SER A 1 160 ? -21.015 -2.872 23.288 1.00 88.62 160 SER A O 1
ATOM 1204 N N . THR A 1 161 ? -21.448 -1.842 25.239 1.00 86.44 161 THR A N 1
ATOM 1205 C CA . THR A 1 161 ? -22.907 -1.862 25.071 1.00 86.44 161 THR A CA 1
ATOM 1206 C C . THR A 1 161 ? -23.399 -0.811 24.072 1.00 86.44 161 THR A C 1
ATOM 1208 O O . THR A 1 161 ? -24.351 -1.060 23.334 1.00 86.44 161 THR A O 1
ATOM 1211 N N . ALA A 1 162 ? -22.732 0.345 23.999 1.00 81.88 162 ALA A N 1
ATOM 1212 C CA . ALA A 1 162 ? -23.123 1.459 23.135 1.00 81.88 162 ALA A CA 1
ATOM 1213 C C . ALA A 1 162 ? -22.602 1.337 21.690 1.00 81.88 162 ALA A C 1
ATOM 1215 O O . ALA A 1 162 ? -23.259 1.792 20.753 1.00 81.88 162 ALA A O 1
ATOM 1216 N N . ALA A 1 163 ? -21.444 0.708 21.486 1.00 82.81 163 ALA A N 1
ATOM 1217 C CA . ALA A 1 163 ? -20.773 0.613 20.190 1.00 82.81 163 ALA A CA 1
ATOM 1218 C C . ALA A 1 163 ? -21.643 -0.022 19.079 1.00 82.81 163 ALA A C 1
ATOM 1220 O O . ALA A 1 163 ? -21.720 0.562 17.993 1.00 82.81 163 ALA A O 1
ATOM 1221 N N . PRO A 1 164 ? -22.394 -1.120 19.321 1.00 77.94 164 PRO A N 1
ATOM 1222 C CA . PRO A 1 164 ? -23.313 -1.668 18.322 1.00 77.94 164 PRO A CA 1
ATOM 1223 C C . PRO A 1 164 ? -24.448 -0.707 17.949 1.00 77.94 164 PRO A C 1
ATOM 1225 O O . PRO A 1 164 ? -24.834 -0.643 16.782 1.00 77.94 164 PRO A O 1
ATOM 1228 N N . LEU A 1 165 ? -24.961 0.063 18.918 1.00 79.62 165 LEU A N 1
ATOM 1229 C CA . LEU A 1 165 ? -26.028 1.047 18.694 1.00 79.62 165 LEU A CA 1
ATOM 1230 C C . LEU A 1 165 ? -25.534 2.212 17.832 1.00 79.62 165 LEU A C 1
ATOM 1232 O O . LEU A 1 165 ? -26.243 2.670 16.940 1.00 79.62 165 LEU A O 1
ATOM 1236 N N . ALA A 1 166 ? -24.292 2.639 18.060 1.00 73.94 166 ALA A N 1
ATOM 1237 C CA . ALA A 1 166 ? -23.624 3.663 17.267 1.00 73.94 166 ALA A CA 1
ATOM 1238 C C . ALA A 1 166 ? -23.087 3.141 15.920 1.00 73.94 166 ALA A C 1
ATOM 1240 O O . ALA A 1 166 ? -22.618 3.934 15.109 1.00 73.94 166 ALA A O 1
ATOM 1241 N N . ARG A 1 167 ? -23.159 1.824 15.663 1.00 75.56 167 ARG A N 1
ATOM 1242 C CA . ARG A 1 167 ? -22.549 1.147 14.502 1.00 75.56 167 ARG A CA 1
ATOM 1243 C C . ARG A 1 167 ? -21.047 1.429 14.366 1.00 75.56 167 ARG A C 1
ATOM 1245 O O . ARG A 1 167 ? -20.532 1.535 13.257 1.00 75.56 167 ARG A O 1
ATOM 1252 N N . VAL A 1 168 ? -20.350 1.533 15.496 1.00 75.25 168 VAL A N 1
ATOM 1253 C CA . VAL A 1 168 ? -18.905 1.781 15.548 1.00 75.25 168 VAL A CA 1
ATOM 1254 C C . VAL A 1 168 ? -18.195 0.545 16.089 1.00 75.25 168 VAL A C 1
ATOM 1256 O O . VAL A 1 168 ? -18.678 -0.101 17.018 1.00 75.25 168 VAL A O 1
ATOM 1259 N N . ALA A 1 169 ? -17.046 0.200 15.507 1.00 77.25 169 ALA A N 1
ATOM 1260 C CA . ALA A 1 169 ? -16.176 -0.835 16.053 1.00 77.25 169 ALA A CA 1
ATOM 1261 C C . ALA A 1 169 ? -15.528 -0.330 17.348 1.00 77.25 169 ALA A C 1
ATOM 1263 O O . ALA A 1 169 ? -14.921 0.742 17.375 1.00 77.25 169 ALA A O 1
ATOM 1264 N N . LEU A 1 170 ? -15.664 -1.093 18.432 1.00 80.94 170 LEU A N 1
ATOM 1265 C CA . LEU A 1 170 ? -15.024 -0.735 19.689 1.00 80.94 170 LEU A CA 1
ATOM 1266 C C . LEU A 1 170 ? -13.526 -1.091 19.637 1.00 80.94 170 LEU A C 1
ATOM 1268 O O . LEU A 1 170 ? -13.205 -2.245 19.343 1.00 80.94 170 LEU A O 1
ATOM 1272 N N . PRO A 1 171 ? -12.614 -0.162 19.979 1.00 82.75 171 PRO A N 1
ATOM 1273 C CA . PRO A 1 171 ? -11.191 -0.474 20.099 1.00 82.75 171 PRO A CA 1
ATOM 1274 C C . PRO A 1 171 ? -10.894 -1.504 21.202 1.00 82.75 171 PRO A C 1
ATOM 1276 O O . PRO A 1 171 ? -11.745 -1.818 22.038 1.00 82.75 171 PRO A O 1
ATOM 1279 N N . SER A 1 172 ? -9.656 -2.012 21.250 1.00 82.38 172 SER A N 1
ATOM 1280 C CA . SER A 1 172 ? -9.223 -2.936 22.308 1.00 82.38 172 SER A CA 1
ATOM 1281 C C . SER A 1 172 ? -9.282 -2.286 23.702 1.00 82.38 172 SER A C 1
ATOM 1283 O O . SER A 1 172 ? -9.222 -1.060 23.851 1.00 82.38 172 SER A O 1
ATOM 1285 N N . LYS A 1 173 ? -9.354 -3.117 24.755 1.00 84.12 173 LYS A N 1
ATOM 1286 C CA . LYS A 1 173 ? -9.276 -2.648 26.154 1.00 84.12 173 LYS A CA 1
ATOM 1287 C C . LYS A 1 173 ? -7.995 -1.841 26.410 1.00 84.12 173 LYS A C 1
ATOM 1289 O O . LYS A 1 173 ? -8.047 -0.825 27.102 1.00 84.12 173 LYS A O 1
ATOM 1294 N N . GLY A 1 174 ? -6.870 -2.270 25.830 1.00 84.00 174 GLY A N 1
ATOM 1295 C CA . GLY A 1 174 ? -5.577 -1.586 25.930 1.00 84.00 174 GLY A CA 1
ATOM 1296 C C . GLY A 1 174 ? -5.594 -0.209 25.267 1.00 84.00 174 GLY A C 1
ATOM 1297 O O . GLY A 1 174 ? -5.194 0.779 25.885 1.00 84.00 174 GLY A O 1
ATOM 1298 N N . THR A 1 175 ? -6.154 -0.116 24.060 1.00 83.56 175 THR A N 1
ATOM 1299 C CA . THR A 1 175 ? -6.286 1.146 23.324 1.00 83.56 175 THR A CA 1
ATOM 1300 C C . THR A 1 175 ? -7.183 2.139 24.063 1.00 83.56 175 THR A C 1
ATOM 1302 O O . THR A 1 175 ? -6.792 3.290 24.251 1.00 83.56 175 THR A O 1
ATOM 1305 N N . ILE A 1 176 ? -8.344 1.705 24.570 1.00 86.69 176 ILE A N 1
ATOM 1306 C CA . ILE A 1 176 ? -9.227 2.576 25.365 1.00 86.69 176 ILE A CA 1
ATOM 1307 C C . ILE A 1 176 ? -8.515 3.075 26.622 1.00 86.69 176 ILE A C 1
ATOM 1309 O O . ILE A 1 176 ? -8.558 4.272 26.901 1.00 86.69 176 ILE A O 1
ATOM 1313 N N . LYS A 1 177 ? -7.800 2.198 27.340 1.00 87.00 177 LYS A N 1
ATOM 1314 C CA . LYS A 1 177 ? -6.997 2.597 28.501 1.00 87.00 177 LYS A CA 1
ATOM 1315 C C . LYS A 1 177 ? -5.971 3.671 28.140 1.00 87.00 177 LYS A C 1
ATOM 1317 O O . LYS A 1 177 ? -5.930 4.694 28.813 1.00 87.00 177 LYS A O 1
ATOM 1322 N N . LYS A 1 178 ? -5.193 3.478 27.070 1.00 86.00 178 LYS A N 1
ATOM 1323 C CA . LYS A 1 178 ? -4.192 4.451 26.598 1.00 86.00 178 LYS A CA 1
ATOM 1324 C C . LYS A 1 178 ? -4.816 5.835 26.383 1.00 86.00 178 LYS A C 1
ATOM 1326 O O . LYS A 1 178 ? -4.298 6.829 26.882 1.00 86.00 178 LYS A O 1
ATOM 1331 N N . PHE A 1 179 ? -5.941 5.899 25.674 1.00 88.06 179 PHE A N 1
ATOM 1332 C CA . PHE A 1 179 ? -6.636 7.155 25.377 1.00 88.06 179 PHE A CA 1
ATOM 1333 C C . PHE A 1 179 ? -7.248 7.819 26.614 1.00 88.06 179 PHE A C 1
ATOM 1335 O O . PHE A 1 179 ? -7.188 9.040 26.754 1.00 88.06 179 PHE A O 1
ATOM 1342 N N . PHE A 1 180 ? -7.788 7.023 27.532 1.00 90.00 180 PHE A N 1
ATOM 1343 C CA . PHE A 1 180 ? -8.352 7.510 28.786 1.00 90.00 180 PHE A CA 1
ATOM 1344 C C . PHE A 1 180 ? -7.275 8.025 29.746 1.00 90.00 180 PHE A C 1
ATOM 1346 O O . PHE A 1 180 ? -7.467 9.073 30.354 1.00 90.00 180 PHE A O 1
ATOM 1353 N N . ASP A 1 181 ? -6.123 7.356 29.827 1.00 87.94 181 ASP A N 1
ATOM 1354 C CA . ASP A 1 181 ? -4.985 7.819 30.626 1.00 87.94 181 ASP A CA 1
ATOM 1355 C C . ASP A 1 181 ? -4.453 9.164 30.100 1.00 87.94 181 ASP A C 1
ATOM 1357 O O . ASP A 1 181 ? -4.185 10.072 30.885 1.00 87.94 181 ASP A O 1
ATOM 1361 N N . MET A 1 182 ? -4.361 9.337 28.774 1.00 85.81 182 MET A N 1
ATOM 1362 C CA . MET A 1 182 ? -3.994 10.628 28.173 1.00 85.81 182 MET A CA 1
ATOM 1363 C C . MET A 1 182 ? -5.019 11.728 28.496 1.00 85.81 182 MET A C 1
ATOM 1365 O O . MET A 1 182 ? -4.647 12.845 28.865 1.00 85.81 182 MET A O 1
ATOM 1369 N N . ALA A 1 183 ? -6.313 11.407 28.410 1.00 86.88 183 ALA A N 1
ATOM 1370 C CA . ALA A 1 183 ? -7.394 12.329 28.749 1.00 86.88 183 ALA A CA 1
ATOM 1371 C C . ALA A 1 183 ? -7.388 12.718 30.235 1.00 86.88 183 ALA A C 1
ATOM 1373 O O . ALA A 1 183 ? -7.607 13.883 30.560 1.00 86.88 183 ALA A O 1
ATOM 1374 N N . ALA A 1 184 ? -7.075 11.780 31.134 1.00 85.00 184 ALA A N 1
ATOM 1375 C CA . ALA A 1 184 ? -7.011 12.025 32.573 1.00 85.00 184 ALA A CA 1
ATOM 1376 C C . ALA A 1 184 ? -5.952 13.075 32.949 1.00 85.00 184 ALA A C 1
ATOM 1378 O O . ALA A 1 184 ? -6.183 13.870 33.855 1.00 85.00 184 ALA A O 1
ATOM 1379 N N . ILE A 1 185 ? -4.832 13.134 32.219 1.00 79.69 185 ILE A N 1
ATOM 1380 C CA . ILE A 1 185 ? -3.781 14.151 32.411 1.00 79.69 185 ILE A CA 1
ATOM 1381 C C . ILE A 1 185 ? -4.271 15.555 32.012 1.00 79.69 185 ILE A C 1
ATOM 1383 O O . ILE A 1 185 ? -3.779 16.556 32.525 1.00 79.69 185 ILE A O 1
ATOM 1387 N N . SER A 1 186 ? -5.248 15.638 31.106 1.00 70.94 186 SER A N 1
ATOM 1388 C CA . SER A 1 186 ? -5.774 16.906 30.583 1.00 70.94 186 SER A CA 1
ATOM 1389 C C . SER A 1 186 ? -6.912 17.493 31.425 1.00 70.94 186 SER A C 1
ATOM 1391 O O . SER A 1 186 ? -7.384 18.591 31.128 1.00 70.94 186 SER A O 1
ATOM 1393 N N . ILE A 1 187 ? -7.372 16.786 32.463 1.00 71.25 187 ILE A N 1
ATOM 1394 C CA . ILE A 1 187 ? -8.399 17.301 33.371 1.00 71.25 187 ILE A CA 1
ATOM 1395 C C . ILE A 1 187 ? -7.761 18.342 34.287 1.00 71.25 187 ILE A C 1
ATOM 1397 O O . ILE A 1 187 ? -6.960 18.021 35.164 1.00 71.25 187 ILE A O 1
ATOM 1401 N N . VAL A 1 188 ? -8.153 19.600 34.098 1.00 62.28 188 VAL A N 1
ATOM 1402 C CA . VAL A 1 188 ? -7.848 20.667 35.050 1.00 62.28 188 VAL A CA 1
ATOM 1403 C C . VAL A 1 188 ? -8.723 20.445 36.292 1.00 62.28 188 VAL A C 1
ATOM 1405 O O . VAL A 1 188 ? -9.939 20.308 36.138 1.00 62.28 188 VAL A O 1
ATOM 1408 N N . PRO A 1 189 ? -8.149 20.375 37.507 1.00 58.00 189 PRO A N 1
ATOM 1409 C CA . PRO A 1 189 ? -8.933 20.288 38.734 1.00 58.00 189 PRO A CA 1
ATOM 1410 C C . PRO A 1 189 ? -9.889 21.477 38.851 1.00 58.00 189 PRO A C 1
ATOM 1412 O O . PRO A 1 189 ? -9.533 22.590 38.458 1.00 58.00 189 PRO A O 1
ATOM 1415 N N . ASP A 1 190 ? -11.075 21.253 39.420 1.00 53.66 190 ASP A N 1
ATOM 1416 C CA . ASP A 1 190 ? -12.001 22.343 39.739 1.00 53.66 190 ASP A CA 1
ATOM 1417 C C . ASP A 1 190 ? -11.266 23.423 40.552 1.00 53.66 190 ASP A C 1
ATOM 1419 O O . ASP A 1 190 ? -10.525 23.077 41.483 1.00 53.66 190 ASP A O 1
ATOM 1423 N N . PRO A 1 191 ? -11.447 24.722 40.247 1.00 48.19 191 PRO A N 1
ATOM 1424 C CA . PRO A 1 191 ? -10.934 25.772 41.108 1.00 48.19 191 PRO A CA 1
ATOM 1425 C C . PRO A 1 191 ? -11.617 25.619 42.468 1.00 48.19 191 PRO A C 1
ATOM 1427 O O . PRO A 1 191 ? -12.814 25.869 42.611 1.00 48.19 191 PRO A O 1
ATOM 1430 N N . THR A 1 192 ? -10.855 25.151 43.456 1.00 50.78 192 THR A N 1
ATOM 1431 C CA . THR A 1 192 ? -11.292 25.028 44.847 1.00 50.78 192 THR A CA 1
ATOM 1432 C C . THR A 1 192 ? -11.909 26.351 45.293 1.00 50.78 192 THR A C 1
ATOM 1434 O O . THR A 1 192 ? -11.221 27.374 45.298 1.00 50.78 192 THR A O 1
ATOM 1437 N N . LYS A 1 193 ? -13.208 26.318 45.611 1.00 38.53 193 LYS A N 1
ATOM 1438 C CA . LYS A 1 193 ? -13.911 27.386 46.327 1.00 38.53 193 LYS A CA 1
ATOM 1439 C C . LYS A 1 193 ? -13.516 27.398 47.795 1.00 38.53 193 LYS A C 1
ATOM 1441 O O . LYS A 1 193 ? -13.324 26.292 48.349 1.00 38.53 193 LYS A O 1
#

Sequence (193 aa):
MTKLPMTEEDLLSQCEQGHCTAYSRLIGAQGLTQVSGEPGDEPESVWEAGVQKILDIQPVRLAQAGVPVSLTLAGPVFRDDDSFEEVTRVWHALVDVKSGDLAFRPSDIAALAEIINGVIPETYDLNTKEKASVSAIIAVLAHLAGLNVGKPYAAYEVLSTAAPLARVALPSKGTIKKFFDMAAISIVPDPTK

pLDDT: mean 81.26, std 11.62, range [35.12, 94.88]

Secondary structure (DSSP, 8-state):
---PPPPHHHHHHHHHTTS--EEEE-SS-EEEEPP-S-TT--PPEEEE-SEEEES--HHHHT--TT--EEEEEEEEEEESSTT--EEEEEEEEEE-GGGSEEEE-HHHHHHHHHHHTT---TT----HHHHHHHHHHHHHHHHHTT--TT-HHHHHHHHHHHHHHHT-PPPPHHHHHHHHHHHHHT-PPP---

Foldseek 3Di:
DPPDDQDPLNVLVCVQVVLFWKKWFDDFWKWWFDFPPDPPTDTFIWTDDGMKTFPHSVQVSVADAPFWTKTWTWAWIATPPPPSDTDTTTTITTDRPVVTDMDTDPVSVVSVVCVVLQADPLPDDDDPVRLLVLLQVCLVVCVVVVHDLVCQQVVLVVCVVCCVVVVHRRYDSSSSNVSSVSNVVNDDDDPDD

Radius of gyration: 25.02 Å; chains: 1; bounding box: 54×41×70 Å